Protein AF-A0A8H3V1Q7-F1 (afdb_monomer)

Radius of gyration: 24.47 Å; Cα contacts (8 Å, |Δi|>4): 576; chains: 1; bounding box: 78×67×62 Å

InterPro domains:
  IPR007325 Kynurenine formamidase/cyclase-like [PF04199] (68-245)
  IPR037175 Kynurenine formamidase superfamily [G3DSA:3.50.30.50] (19-309)
  IPR037175 Kynurenine formamidase superfamily [SSF102198] (77-302)

pLDDT: mean 82.39, std 23.68, range [22.11, 98.75]

Sequence (351 aa):
MSQRNCYLQVTLELGSLHEKLTPDVVKAAASEVKEGVSISLNWPIGAIQAPGFGRKGLVHKVISFADSPLDFHGFDDEIEFNTQCSSQWDSLCHFNHQPTGTTYNGHKPKVEELVQEFGNEDKTKSFPTLNHWHERGGLVGRGVLIDYKAWADRQGIKYNPFDAHRITTKELEAVAKEEGVEFKQGDIILVRSGFTEALETMNAQQQAEALSSHRTCGVEGTQESAAWFWNKHFAAVAGDAIAFEAIPPIVDGKESSIADLVLHQYFLSLFGLPIGELWDLKALSEKCAAIYKRPAKAIKAAAPRAGTPVAAAPALEVEEAMLADEELNLLAEEARLLDAEEPVAVALRWC

Foldseek 3Di:
DDDPPPPPPPDPLLFLQVVFVDVVQLVVQVVQPDPVDDDAFWDDQQLAVQAPPNWFGKDKDKDACCPPPNNDGDIDIDIDTGQLRAWHKDFLLRFAQLVQCAGAPRDNDDPVNPDQDVPRDCPPCPHSGQVVCVVVVHRWGKEAEQELQVVCVVVVNDDQQLAQAACEVVNSVVSCVLQVHDQAAAYEYEYEPCALVVSNVDDNVVSCVSCVVVWGYAHQQDPVRLVVCVVSNYSAYEYQASFNGTPDHADPNDGDDVSPRRNSHSQSGNRVHMYIYNTRCPVVVVVSCVVLVPPPPPPPPPDPDDDDDDDDDDDDDDDDDDDDDPVVVVVVVVVVVVPPRDGSMHIDGDD

Mean predicted aligned error: 10.4 Å

Nearest PDB structures (foldseek):
  5ibz-assembly1_D  TM=8.513E-01  e=5.022E-19  uncultured organism
  5ibz-assembly1_A  TM=8.471E-01  e=1.628E-18  uncultured organism
  5ibz-assembly1_B  TM=8.390E-01  e=1.960E-18  uncultured organism
  5ibz-assembly1_C  TM=8.385E-01  e=3.217E-18  uncultured organism

Organism: Venturia inaequalis (NCBI:txid5025)

Solvent-accessible surface area (backbone atoms only — not comparable to full-atom values): 20273 Å² total; per-residue (Å²): 133,84,82,79,81,73,77,72,92,67,60,72,55,50,30,22,41,55,76,30,44,37,74,66,47,34,56,55,17,57,70,47,62,76,84,84,78,85,77,80,45,70,35,58,62,64,70,41,69,74,28,70,93,85,42,49,36,62,44,79,47,78,42,50,31,58,83,38,99,75,62,43,94,52,74,53,72,50,78,47,60,38,81,82,42,31,45,34,72,46,34,26,66,68,39,45,30,69,96,79,58,21,19,36,96,70,40,69,83,52,74,78,77,71,58,62,53,96,93,53,61,78,84,80,58,88,60,37,48,62,77,62,35,58,84,74,67,32,55,51,28,28,29,34,72,38,53,50,39,67,48,31,56,77,73,67,56,83,82,52,46,53,30,65,43,60,46,41,66,67,54,54,51,49,49,27,58,76,55,54,42,79,91,47,71,17,27,29,42,33,41,32,60,51,32,43,69,56,49,72,79,42,54,65,69,55,44,52,60,52,51,66,75,70,26,22,20,25,35,42,44,38,71,69,41,46,51,49,52,59,75,51,36,45,18,30,39,30,19,15,22,96,37,55,43,19,24,59,18,63,55,98,91,35,82,45,55,77,82,61,38,41,42,55,25,45,27,16,16,67,61,22,30,40,46,21,26,26,27,39,50,62,71,56,51,54,51,50,39,64,73,69,62,56,80,78,73,78,75,78,70,78,73,76,84,83,75,88,89,86,85,84,87,88,89,84,90,77,88,84,80,89,76,71,79,68,62,58,54,55,53,54,55,57,49,64,75,68,62,77,68,73,46,64,49,38,57,40,74,48,127

Structure (mmCIF, N/CA/C/O backbone):
data_AF-A0A8H3V1Q7-F1
#
_entry.id   AF-A0A8H3V1Q7-F1
#
loop_
_atom_site.group_PDB
_atom_site.id
_atom_site.type_symbol
_atom_site.label_atom_id
_atom_site.label_alt_id
_atom_site.label_comp_id
_atom_site.label_asym_id
_atom_site.label_entity_id
_atom_site.label_seq_id
_atom_site.pdbx_PDB_ins_code
_atom_site.Cartn_x
_atom_site.Cartn_y
_atom_site.Cartn_z
_atom_site.occupancy
_atom_site.B_iso_or_equiv
_atom_site.auth_seq_id
_atom_site.auth_comp_id
_atom_site.auth_asym_id
_atom_site.auth_atom_id
_atom_site.pdbx_PDB_model_num
ATOM 1 N N . MET A 1 1 ? 26.952 -40.572 15.085 1.00 36.88 1 MET A N 1
ATOM 2 C CA . MET A 1 1 ? 25.956 -39.978 14.168 1.00 36.88 1 MET A CA 1
ATOM 3 C C . MET A 1 1 ? 26.039 -38.473 14.335 1.00 36.88 1 MET A C 1
ATOM 5 O O . MET A 1 1 ? 25.712 -37.971 15.398 1.00 36.88 1 MET A O 1
ATOM 9 N N . SER A 1 2 ? 26.635 -37.793 13.356 1.00 29.12 2 SER A N 1
ATOM 10 C CA . SER A 1 2 ? 26.870 -36.346 13.380 1.00 29.12 2 SER A CA 1
ATOM 11 C C . SER A 1 2 ? 25.533 -35.621 13.216 1.00 29.12 2 SER A C 1
ATOM 13 O O . SER A 1 2 ? 24.881 -35.762 12.183 1.00 29.12 2 SER A O 1
ATOM 15 N N . GLN A 1 3 ? 25.120 -34.878 14.245 1.00 29.73 3 GLN A N 1
ATOM 16 C CA . GLN A 1 3 ? 24.110 -33.835 14.102 1.00 29.73 3 GLN A CA 1
ATOM 17 C C . GLN A 1 3 ? 24.704 -32.760 13.191 1.00 29.73 3 GLN A C 1
ATOM 19 O O . GLN A 1 3 ? 25.593 -32.008 13.589 1.00 29.73 3 GLN A O 1
ATOM 24 N N . ARG A 1 4 ? 24.251 -32.725 11.937 1.00 27.25 4 ARG A N 1
ATOM 25 C CA . ARG A 1 4 ? 24.437 -31.556 11.082 1.00 27.25 4 ARG A CA 1
ATOM 26 C C . ARG A 1 4 ? 23.473 -30.494 11.592 1.00 27.25 4 ARG A C 1
ATOM 28 O O . ARG A 1 4 ? 22.293 -30.522 11.258 1.00 27.25 4 ARG A O 1
ATOM 35 N N . ASN A 1 5 ? 23.977 -29.582 12.414 1.00 25.56 5 ASN A N 1
ATOM 36 C CA . ASN A 1 5 ? 23.310 -28.311 12.659 1.00 25.56 5 ASN A CA 1
ATOM 37 C C . ASN A 1 5 ? 23.366 -27.506 11.353 1.00 25.56 5 ASN A C 1
ATOM 39 O O . ASN A 1 5 ? 24.315 -26.768 11.105 1.00 25.56 5 ASN A O 1
ATOM 43 N N . CYS A 1 6 ? 22.372 -27.702 10.486 1.00 24.45 6 CYS A N 1
ATOM 44 C CA . CYS A 1 6 ? 22.055 -26.750 9.430 1.00 24.45 6 CYS A CA 1
ATOM 45 C C . CYS A 1 6 ? 21.416 -25.537 10.105 1.00 24.45 6 CYS A C 1
ATOM 47 O O . CYS A 1 6 ? 20.215 -25.522 10.358 1.00 24.45 6 CYS A O 1
ATOM 49 N N . TYR A 1 7 ? 22.226 -24.529 10.418 1.00 29.14 7 TYR A N 1
ATOM 50 C CA . TYR A 1 7 ? 21.707 -23.179 10.578 1.00 29.14 7 TYR A CA 1
ATOM 51 C C . TYR A 1 7 ? 21.112 -22.776 9.223 1.00 29.14 7 TYR A C 1
ATOM 53 O O . TYR A 1 7 ? 21.845 -22.565 8.258 1.00 29.14 7 TYR A O 1
ATOM 61 N N . LEU A 1 8 ? 19.780 -22.769 9.123 1.00 33.31 8 LEU A N 1
ATOM 62 C CA . LEU A 1 8 ? 19.066 -22.161 8.006 1.00 33.31 8 LEU A CA 1
ATOM 63 C C . LEU A 1 8 ? 19.421 -20.665 8.019 1.00 33.31 8 LEU A C 1
ATOM 65 O O . LEU A 1 8 ? 18.873 -19.902 8.802 1.00 33.31 8 LEU A O 1
ATOM 69 N N . GLN A 1 9 ? 20.307 -20.239 7.122 1.00 32.75 9 GLN A N 1
ATOM 70 C CA . GLN A 1 9 ? 20.426 -18.844 6.673 1.00 32.75 9 GLN A CA 1
ATOM 71 C C . GLN A 1 9 ? 19.259 -18.486 5.728 1.00 32.75 9 GLN A C 1
ATOM 73 O O . GLN A 1 9 ? 19.394 -17.734 4.772 1.00 32.75 9 GLN A O 1
ATOM 78 N N . VAL A 1 10 ? 18.115 -19.127 5.931 1.00 37.44 10 VAL A N 1
ATOM 79 C CA . VAL A 1 10 ? 16.983 -19.119 5.021 1.00 37.44 10 VAL A CA 1
ATOM 80 C C . VAL A 1 10 ? 15.944 -18.228 5.690 1.00 37.44 10 VAL A C 1
ATOM 82 O O . VAL A 1 10 ? 15.689 -18.383 6.881 1.00 37.44 10 VAL A O 1
ATOM 85 N N . THR A 1 11 ? 15.420 -17.274 4.917 1.00 54.06 11 THR A N 1
ATOM 86 C CA . THR A 1 11 ? 14.210 -16.460 5.153 1.00 54.06 11 THR A CA 1
ATOM 87 C C . THR A 1 11 ? 14.236 -15.197 6.031 1.00 54.06 11 THR A C 1
ATOM 89 O O . THR A 1 11 ? 13.182 -14.575 6.152 1.00 54.06 11 THR A O 1
ATOM 92 N N . LEU A 1 12 ? 15.386 -14.707 6.518 1.00 57.53 12 LEU A N 1
ATOM 93 C CA . LEU A 1 12 ? 15.436 -13.387 7.188 1.00 57.53 12 LEU A CA 1
ATOM 94 C C . LEU A 1 12 ? 15.002 -12.235 6.265 1.00 57.53 12 LEU A C 1
ATOM 96 O O . LEU A 1 12 ? 14.295 -11.344 6.702 1.00 57.53 12 LEU A O 1
ATOM 100 N N . GLU A 1 13 ? 15.329 -12.283 4.974 1.00 67.88 13 GLU A N 1
ATOM 101 C CA . GLU A 1 13 ? 15.064 -11.191 4.018 1.00 67.88 13 GLU A CA 1
ATOM 102 C C . GLU A 1 13 ? 13.585 -11.025 3.606 1.00 67.88 13 GLU A C 1
ATOM 104 O O . GLU A 1 13 ? 13.243 -10.140 2.828 1.00 67.88 13 GLU A O 1
ATOM 109 N N . LEU A 1 14 ? 12.684 -11.856 4.143 1.00 65.56 14 LEU A N 1
ATOM 110 C CA . LEU A 1 14 ? 11.233 -11.733 3.949 1.00 65.56 14 LEU A CA 1
ATOM 111 C C . LEU A 1 14 ? 10.539 -10.920 5.055 1.00 65.56 14 LEU A C 1
ATOM 113 O O . LEU A 1 14 ? 9.323 -10.725 4.985 1.00 65.56 14 LEU A O 1
ATOM 117 N N . GLY A 1 15 ? 11.279 -10.495 6.085 1.00 77.69 15 GLY A N 1
ATOM 118 C CA . GLY A 1 15 ? 10.748 -9.715 7.200 1.00 77.69 15 GLY A CA 1
ATOM 119 C C . GLY A 1 15 ? 9.561 -10.384 7.901 1.00 77.69 15 GLY A C 1
ATOM 120 O O . GLY A 1 15 ? 9.532 -11.604 8.111 1.00 77.69 15 GLY A O 1
ATOM 121 N N . SER A 1 16 ? 8.543 -9.588 8.231 1.00 73.88 16 SER A N 1
ATOM 122 C CA . SER A 1 16 ? 7.339 -10.031 8.946 1.00 73.88 16 SER A CA 1
ATOM 123 C C . SER A 1 16 ? 6.593 -11.163 8.237 1.00 73.88 16 SER A C 1
ATOM 125 O O . SER A 1 16 ? 5.939 -11.968 8.901 1.00 73.88 16 SER A O 1
ATOM 127 N N . LEU A 1 17 ? 6.695 -11.293 6.911 1.00 72.12 17 LEU A N 1
ATOM 128 C CA . LEU A 1 17 ? 5.997 -12.352 6.181 1.00 72.12 17 LEU A CA 1
ATOM 129 C C . LEU A 1 17 ? 6.484 -13.745 6.568 1.00 72.12 17 LEU A C 1
ATOM 131 O O . LEU A 1 17 ? 5.680 -14.674 6.648 1.00 72.12 17 LEU A O 1
ATOM 135 N N . HIS A 1 18 ? 7.784 -13.919 6.806 1.00 76.88 18 HIS A N 1
ATOM 136 C CA . HIS A 1 18 ? 8.299 -15.223 7.212 1.00 76.88 18 HIS A CA 1
ATOM 137 C C . HIS A 1 18 ? 7.924 -15.557 8.656 1.00 76.88 18 HIS A C 1
ATOM 139 O O . HIS A 1 18 ? 7.526 -16.686 8.943 1.00 76.88 18 HIS A O 1
ATOM 145 N N . GLU A 1 19 ? 8.012 -14.575 9.552 1.00 75.31 19 GLU A N 1
ATOM 146 C CA . GLU A 1 19 ? 7.756 -14.786 10.977 1.00 75.31 19 GLU A CA 1
ATOM 147 C C . GLU A 1 19 ? 6.267 -14.913 11.312 1.00 75.31 19 GLU A C 1
ATOM 149 O O . GLU A 1 19 ? 5.900 -15.630 12.246 1.00 75.31 19 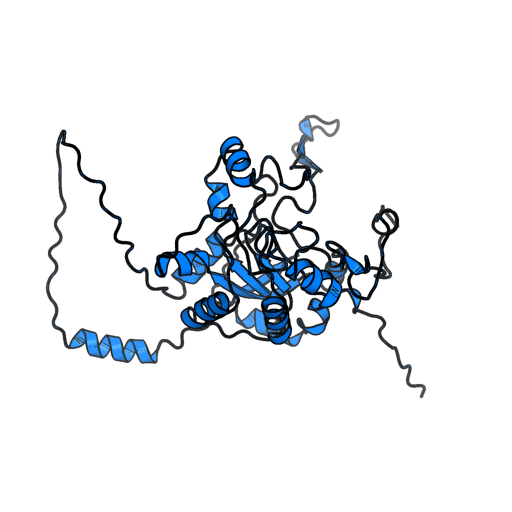GLU A O 1
ATOM 154 N N . LYS A 1 20 ? 5.401 -14.188 10.593 1.00 86.50 20 LYS A N 1
ATOM 155 C CA . LYS A 1 20 ? 3.984 -14.043 10.953 1.00 86.50 20 LYS A CA 1
ATOM 156 C C . LYS A 1 20 ? 3.052 -14.894 10.097 1.00 86.50 20 LYS A C 1
ATOM 158 O O . LYS A 1 20 ? 2.071 -15.404 10.632 1.00 86.50 20 LYS A O 1
ATOM 163 N N . LEU A 1 21 ? 3.361 -15.128 8.819 1.00 86.44 21 LEU A N 1
ATOM 164 C CA . LEU A 1 21 ? 2.579 -16.032 7.967 1.00 86.44 21 LEU A CA 1
ATOM 165 C C . LEU A 1 21 ? 3.145 -17.451 8.057 1.00 86.44 21 LEU A C 1
ATOM 167 O O . LEU A 1 21 ? 3.762 -17.953 7.120 1.00 86.44 21 LEU A O 1
ATOM 171 N N . THR A 1 22 ? 2.958 -18.123 9.189 1.00 90.44 22 THR A N 1
ATOM 172 C CA . THR A 1 22 ? 3.324 -19.544 9.309 1.00 90.44 22 THR A CA 1
ATOM 173 C C . THR A 1 22 ? 2.356 -20.423 8.500 1.00 90.44 22 THR A C 1
ATOM 175 O O . THR A 1 22 ? 1.243 -19.985 8.195 1.00 90.44 22 THR A O 1
ATOM 178 N N . PRO A 1 23 ? 2.713 -21.678 8.157 1.00 91.19 23 PRO A N 1
ATOM 179 C CA . PRO A 1 23 ? 1.791 -22.587 7.471 1.00 91.19 23 PRO A CA 1
ATOM 180 C C . PRO A 1 23 ? 0.431 -22.735 8.170 1.00 91.19 23 PRO A C 1
ATOM 182 O O . PRO A 1 23 ? -0.592 -22.809 7.493 1.00 91.19 23 PRO A O 1
ATOM 185 N N . ASP A 1 24 ? 0.404 -22.713 9.505 1.00 92.25 24 ASP A N 1
ATOM 186 C CA . ASP A 1 24 ? -0.834 -22.795 10.286 1.00 92.25 24 ASP A CA 1
ATOM 187 C C . ASP A 1 24 ? -1.679 -21.521 10.175 1.00 92.25 24 ASP A C 1
ATOM 189 O O . ASP A 1 24 ? -2.896 -21.617 10.028 1.00 92.25 24 ASP A O 1
ATOM 193 N N . VAL A 1 25 ? -1.052 -20.338 10.166 1.00 91.06 25 VAL A N 1
ATOM 194 C CA . VAL A 1 25 ? -1.746 -19.056 9.940 1.00 91.06 25 VAL A CA 1
ATOM 195 C C . VAL A 1 25 ? -2.346 -19.010 8.534 1.00 91.06 25 VAL A C 1
ATOM 197 O O . VAL A 1 25 ? -3.521 -18.683 8.374 1.00 91.06 25 VAL A O 1
ATOM 200 N N . VAL A 1 26 ? -1.581 -19.413 7.514 1.00 90.38 26 VAL A N 1
ATOM 201 C CA . VAL A 1 26 ? -2.070 -19.486 6.125 1.00 90.38 26 VAL A CA 1
ATOM 202 C C . VAL A 1 26 ? -3.232 -20.474 6.006 1.00 90.38 26 VAL A C 1
ATOM 204 O O . VAL A 1 26 ? -4.249 -20.178 5.382 1.00 90.38 26 VAL A O 1
ATOM 207 N N . LYS A 1 27 ? -3.116 -21.646 6.637 1.00 91.06 27 LYS A N 1
ATOM 208 C CA . LYS A 1 27 ? -4.184 -22.648 6.657 1.00 91.06 27 LYS A CA 1
ATOM 209 C C . LYS A 1 27 ? -5.435 -22.138 7.377 1.00 91.06 27 LYS A C 1
ATOM 211 O O . LYS A 1 27 ? -6.539 -22.404 6.911 1.00 91.06 27 LYS A O 1
ATOM 216 N N . ALA A 1 28 ? -5.284 -21.409 8.482 1.00 89.12 28 ALA A N 1
ATOM 217 C CA . ALA A 1 28 ? -6.404 -20.816 9.207 1.00 89.12 28 ALA A CA 1
ATOM 218 C C . ALA A 1 28 ? -7.124 -19.748 8.366 1.00 89.12 28 ALA A C 1
ATOM 220 O O . ALA A 1 28 ? -8.352 -19.723 8.349 1.00 89.12 28 ALA A O 1
ATOM 221 N N . ALA A 1 29 ? -6.387 -18.938 7.599 1.00 89.62 29 ALA A N 1
ATOM 222 C CA . ALA A 1 29 ? -6.963 -17.949 6.683 1.00 89.62 29 ALA A CA 1
ATOM 223 C C . ALA A 1 29 ? -7.896 -18.584 5.636 1.00 89.62 29 ALA A C 1
ATOM 225 O O . ALA A 1 29 ? -8.918 -18.003 5.287 1.00 89.62 29 ALA A O 1
ATOM 226 N N . ALA A 1 30 ? -7.607 -19.809 5.179 1.00 89.50 30 ALA A N 1
ATOM 227 C CA . ALA A 1 30 ? -8.482 -20.520 4.243 1.00 89.50 30 ALA A CA 1
ATOM 228 C C . ALA A 1 30 ? -9.883 -20.799 4.819 1.00 89.50 30 ALA A C 1
ATOM 230 O O . ALA A 1 30 ? -10.835 -20.955 4.059 1.00 89.50 30 ALA A O 1
ATOM 231 N N . SER A 1 31 ? -10.025 -20.842 6.149 1.00 89.12 31 SER A N 1
ATOM 232 C CA . SER A 1 31 ? -11.324 -21.030 6.800 1.00 89.12 31 SER A CA 1
ATOM 233 C C . SER A 1 31 ? -12.233 -19.801 6.714 1.00 89.12 31 SER A C 1
ATOM 235 O O . SER A 1 31 ? -13.440 -19.963 6.872 1.00 89.12 31 SER A O 1
ATOM 237 N N . GLU A 1 32 ? -11.688 -18.625 6.387 1.00 88.88 32 GLU A N 1
ATOM 238 C CA . GLU A 1 32 ? -12.450 -17.390 6.149 1.00 88.88 32 GLU A CA 1
ATOM 239 C C . GLU A 1 32 ? -13.169 -17.413 4.780 1.00 88.88 32 GLU A C 1
ATOM 241 O O . GLU A 1 32 ? -14.059 -16.611 4.510 1.00 88.88 32 GLU A O 1
ATOM 246 N N . VAL A 1 33 ? -12.834 -18.356 3.885 1.00 89.44 33 VAL A N 1
ATOM 247 C CA . VAL A 1 33 ? -13.520 -18.505 2.591 1.00 89.44 33 VAL A CA 1
ATOM 248 C C . VAL A 1 33 ? -14.869 -19.198 2.795 1.00 89.44 33 VAL A C 1
ATOM 250 O O . VAL A 1 33 ? -14.951 -20.426 2.804 1.00 89.44 33 VAL A O 1
ATOM 253 N N . LYS A 1 34 ? -15.936 -18.406 2.945 1.00 87.62 34 LYS A N 1
ATOM 254 C CA . LYS A 1 34 ? -17.321 -18.904 3.069 1.00 87.62 34 LYS A CA 1
ATOM 255 C C . LYS A 1 34 ? -18.132 -18.738 1.787 1.00 87.62 34 LYS A C 1
ATOM 257 O O . LYS A 1 34 ? -18.758 -19.678 1.314 1.00 87.62 34 LYS A O 1
ATOM 262 N N . GLU A 1 35 ? -18.056 -17.549 1.198 1.00 88.25 35 GLU A N 1
ATOM 263 C CA . GLU A 1 35 ? -18.932 -17.127 0.098 1.00 88.25 35 GLU A CA 1
ATOM 264 C C . GLU A 1 35 ? -18.475 -17.611 -1.285 1.00 88.25 35 GLU A C 1
ATOM 266 O O . GLU A 1 35 ? -19.225 -17.526 -2.253 1.00 88.25 35 GLU A O 1
ATOM 271 N N . GLY A 1 36 ? -17.219 -18.055 -1.416 1.00 89.25 36 GLY A N 1
ATOM 272 C CA . GLY A 1 36 ? -16.635 -18.425 -2.713 1.00 89.25 36 GLY A CA 1
ATOM 273 C C . GLY A 1 36 ? -16.506 -17.258 -3.703 1.00 89.25 36 GLY A C 1
ATOM 274 O O . GLY A 1 36 ? -16.347 -17.484 -4.901 1.00 89.25 36 GLY A O 1
ATOM 275 N N . VAL A 1 37 ? -16.579 -16.013 -3.222 1.00 90.62 37 VAL A N 1
ATOM 276 C CA . VAL A 1 37 ? -16.461 -14.798 -4.038 1.00 90.62 37 VAL A CA 1
ATOM 277 C C . VAL A 1 37 ? -15.007 -14.342 -4.083 1.00 90.62 37 VAL A C 1
ATOM 279 O O . VAL A 1 37 ? -14.344 -14.251 -3.053 1.00 90.62 37 VAL A O 1
ATOM 282 N N . SER A 1 38 ? -14.528 -14.020 -5.283 1.00 93.50 38 SER A N 1
ATOM 283 C CA . SER A 1 38 ? -13.215 -13.417 -5.505 1.00 93.50 38 SER A CA 1
ATOM 284 C C . SER A 1 38 ? -13.386 -11.968 -5.952 1.00 93.50 38 SER A C 1
ATOM 286 O O . SER A 1 38 ? -14.198 -11.684 -6.832 1.00 93.50 38 SER A O 1
ATOM 288 N N . ILE A 1 39 ? -12.633 -11.061 -5.328 1.00 94.25 39 ILE A N 1
ATOM 289 C CA . ILE A 1 39 ? -12.602 -9.631 -5.644 1.00 94.25 39 ILE A CA 1
ATOM 290 C C . ILE A 1 39 ? -11.147 -9.272 -5.920 1.00 94.25 39 ILE A C 1
ATOM 292 O O . ILE A 1 39 ? -10.277 -9.566 -5.099 1.00 94.25 39 ILE A O 1
ATOM 296 N N . SER A 1 40 ? -10.883 -8.668 -7.077 1.00 95.31 40 SER A N 1
ATOM 297 C CA . SER A 1 40 ? -9.558 -8.118 -7.361 1.00 95.31 40 SER A CA 1
ATOM 298 C C . SER A 1 40 ? -9.390 -6.814 -6.598 1.00 95.31 40 SER A C 1
ATOM 300 O O . SER A 1 40 ? -10.299 -5.990 -6.598 1.00 95.31 40 SER A O 1
ATOM 302 N N . LEU A 1 41 ? -8.235 -6.647 -5.961 1.00 96.19 41 LEU A N 1
ATOM 303 C CA . LEU A 1 41 ? -7.864 -5.420 -5.251 1.00 96.19 41 LEU A CA 1
ATOM 304 C C . LEU A 1 41 ? -6.868 -4.578 -6.065 1.00 96.19 41 LEU A C 1
ATOM 306 O O . LEU A 1 41 ? -6.354 -3.574 -5.577 1.00 96.19 41 LEU A O 1
ATOM 310 N N . ASN A 1 42 ? -6.593 -5.001 -7.305 1.00 94.94 42 ASN A N 1
ATOM 311 C CA . ASN A 1 42 ? -5.768 -4.258 -8.242 1.00 94.94 42 ASN A CA 1
ATOM 312 C C . ASN A 1 42 ? -6.572 -3.124 -8.859 1.00 94.94 42 ASN A C 1
ATOM 314 O O . ASN A 1 42 ? -7.571 -3.342 -9.543 1.00 94.94 42 ASN A O 1
ATOM 318 N N . TRP A 1 43 ? -6.041 -1.931 -8.701 1.00 96.00 43 TRP A N 1
ATOM 319 C CA . TRP A 1 43 ? -6.437 -0.743 -9.411 1.00 96.00 43 TRP A CA 1
ATOM 320 C C . TRP A 1 43 ? -5.775 -0.715 -10.799 1.00 96.00 43 TRP A C 1
ATOM 322 O O . TRP A 1 43 ? -4.663 -1.235 -10.965 1.00 96.00 43 TRP A O 1
ATOM 332 N N . PRO A 1 44 ? -6.422 -0.156 -11.838 1.00 94.69 44 PRO A N 1
ATOM 333 C CA . PRO A 1 44 ? -5.854 -0.164 -13.181 1.00 94.69 44 PRO A CA 1
ATOM 334 C C . PRO A 1 44 ? -4.488 0.541 -13.243 1.00 94.69 44 PRO A C 1
ATOM 336 O O . PRO A 1 44 ? -4.305 1.632 -12.704 1.00 94.69 44 PRO A O 1
ATOM 339 N N . ILE A 1 45 ? -3.517 -0.051 -13.949 1.00 93.50 45 ILE A N 1
ATOM 340 C CA . ILE A 1 45 ? -2.141 0.485 -14.038 1.00 93.50 45 ILE A CA 1
ATOM 341 C C . ILE A 1 45 ? -2.119 1.913 -14.614 1.00 93.50 45 ILE A C 1
ATOM 343 O O . ILE A 1 45 ? -1.327 2.747 -14.186 1.00 93.50 45 ILE A O 1
ATOM 347 N N . GLY A 1 46 ? -3.019 2.205 -15.557 1.00 92.69 46 GLY A N 1
ATOM 348 C CA . GLY A 1 46 ? -3.181 3.523 -16.177 1.00 92.69 46 GLY A CA 1
ATOM 349 C C . GLY A 1 46 ? -4.210 4.439 -15.504 1.00 92.69 46 GLY A C 1
ATOM 350 O O . GLY A 1 46 ? -4.622 5.409 -16.132 1.00 92.69 46 GLY A O 1
ATOM 351 N N . ALA A 1 47 ? -4.675 4.136 -14.285 1.00 93.69 47 ALA A N 1
ATOM 352 C CA . ALA A 1 47 ? -5.737 4.911 -13.632 1.00 93.69 47 ALA A CA 1
ATOM 353 C C . ALA A 1 47 ? -5.317 6.345 -13.262 1.00 93.69 47 ALA A C 1
ATOM 355 O O . ALA A 1 47 ? -6.166 7.234 -13.220 1.00 93.69 47 ALA A O 1
ATOM 356 N N . ILE A 1 48 ? -4.019 6.584 -13.037 1.00 93.75 48 ILE A N 1
ATOM 357 C CA . ILE A 1 48 ? -3.451 7.928 -12.875 1.00 93.75 48 ILE A CA 1
ATOM 358 C C . ILE A 1 48 ? -2.694 8.299 -14.147 1.00 93.75 48 ILE A C 1
ATOM 360 O O . ILE A 1 48 ? -1.674 7.692 -14.474 1.00 93.75 48 ILE A O 1
ATOM 364 N N . GLN A 1 49 ? -3.151 9.350 -14.830 1.00 90.62 49 GLN A N 1
ATOM 365 C CA . GLN A 1 49 ? -2.507 9.813 -16.063 1.00 90.62 49 GLN A CA 1
ATOM 366 C C . GLN A 1 49 ? -1.072 10.313 -15.827 1.00 90.62 49 GLN A C 1
ATOM 368 O O . GLN A 1 49 ? -0.179 10.066 -16.639 1.00 90.62 49 GLN A O 1
ATOM 373 N N . ALA A 1 50 ? -0.860 11.043 -14.732 1.00 91.38 50 ALA A N 1
ATOM 374 C CA . ALA A 1 50 ? 0.430 11.598 -14.335 1.00 91.38 50 ALA A CA 1
ATOM 375 C C . ALA A 1 50 ? 0.730 11.196 -12.882 1.00 91.38 50 ALA A C 1
ATOM 377 O O . ALA A 1 50 ? 0.302 11.892 -11.958 1.00 91.38 50 ALA A O 1
ATOM 378 N N . PRO A 1 51 ? 1.405 10.054 -12.663 1.00 91.75 51 PRO A N 1
ATOM 379 C CA . PRO A 1 51 ? 1.760 9.607 -11.323 1.00 91.75 51 PRO A CA 1
ATOM 380 C C . PRO A 1 51 ? 2.581 10.652 -10.556 1.00 91.75 51 PRO A C 1
ATOM 382 O O . PRO A 1 51 ? 3.379 11.393 -11.135 1.00 91.75 51 PRO A O 1
ATOM 385 N N . GLY A 1 52 ? 2.393 10.697 -9.236 1.00 86.88 52 GLY A N 1
ATOM 386 C CA . GLY A 1 52 ? 3.105 11.624 -8.355 1.00 86.88 52 GLY A CA 1
ATOM 387 C C . GLY A 1 52 ? 4.621 11.392 -8.314 1.00 86.88 52 GLY A C 1
ATOM 388 O O . GLY A 1 52 ? 5.142 10.406 -8.834 1.00 86.88 52 GLY A O 1
ATOM 389 N N . PHE A 1 53 ? 5.346 12.309 -7.667 1.00 86.12 53 PHE A N 1
ATOM 390 C CA . PHE A 1 53 ? 6.797 12.205 -7.425 1.00 86.12 53 PHE A CA 1
ATOM 391 C C . PHE A 1 53 ? 7.665 12.071 -8.691 1.00 86.12 53 PHE A C 1
ATOM 393 O O . PHE A 1 53 ? 8.753 11.501 -8.649 1.00 86.12 53 PHE A O 1
ATOM 400 N N . GLY A 1 54 ? 7.190 12.583 -9.832 1.00 89.56 54 GLY A N 1
ATOM 401 C CA . GLY A 1 54 ? 7.906 12.492 -11.109 1.00 89.56 54 GLY A CA 1
ATOM 402 C C . GLY A 1 54 ? 7.993 11.069 -11.672 1.00 89.56 54 GLY A C 1
ATOM 403 O O . GLY A 1 54 ? 8.823 10.807 -12.544 1.00 89.56 54 GLY A O 1
ATOM 404 N N . ARG A 1 55 ? 7.165 10.143 -11.173 1.00 94.38 55 ARG A N 1
ATOM 405 C CA . ARG A 1 55 ? 7.123 8.750 -11.625 1.00 94.38 55 ARG A CA 1
ATOM 406 C C . ARG A 1 55 ? 6.572 8.666 -13.052 1.00 94.38 55 ARG A C 1
ATOM 408 O O . ARG A 1 55 ? 5.665 9.397 -13.446 1.00 94.38 55 ARG A O 1
ATOM 415 N N . LYS A 1 56 ? 7.118 7.733 -13.833 1.00 94.62 56 LYS A N 1
ATOM 416 C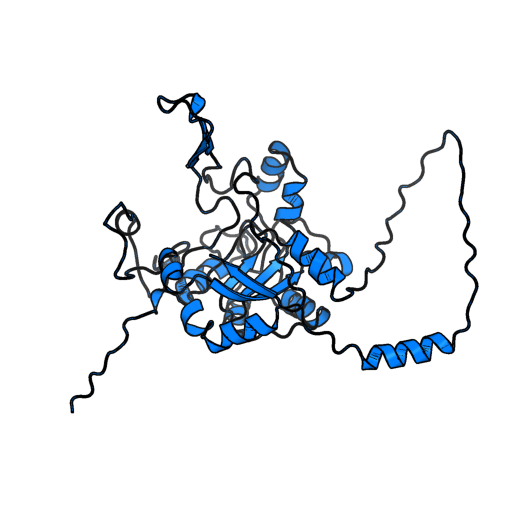 CA . LYS A 1 56 ? 6.665 7.459 -15.201 1.00 94.62 56 LYS A CA 1
ATOM 417 C C . LYS A 1 56 ? 5.295 6.768 -15.189 1.00 94.62 56 LYS A C 1
ATOM 419 O O . LYS A 1 56 ? 5.140 5.735 -14.542 1.00 94.62 56 LYS A O 1
ATOM 424 N N . GLY A 1 57 ? 4.331 7.336 -15.915 1.00 93.88 57 GLY A N 1
ATOM 425 C CA . GLY A 1 57 ? 3.029 6.713 -16.179 1.00 93.88 57 GLY A CA 1
ATOM 426 C C . GLY A 1 57 ? 3.107 5.554 -17.171 1.00 93.88 57 GLY A C 1
ATOM 427 O O . GLY A 1 57 ? 4.162 5.292 -17.750 1.00 93.88 57 GLY A O 1
ATOM 428 N N . LEU A 1 58 ? 1.977 4.874 -17.370 1.00 96.12 58 LEU A N 1
ATOM 429 C CA . LEU A 1 58 ? 1.875 3.736 -18.279 1.00 96.12 58 LEU A CA 1
ATOM 430 C C . LEU A 1 58 ? 2.073 4.154 -19.739 1.00 96.12 58 LEU A C 1
ATOM 432 O O . LEU A 1 58 ? 1.332 4.975 -20.278 1.00 96.12 58 LEU A O 1
ATOM 436 N N . VAL A 1 59 ? 3.027 3.507 -20.396 1.00 96.38 59 VAL A N 1
ATOM 437 C CA . VAL A 1 59 ? 3.122 3.413 -21.851 1.00 96.38 59 VAL A CA 1
ATOM 438 C C . VAL A 1 59 ? 2.765 1.982 -22.230 1.00 96.38 59 VAL A C 1
ATOM 440 O O . VAL A 1 59 ? 3.412 1.043 -21.772 1.00 96.38 59 VAL A O 1
ATOM 443 N N . HIS A 1 60 ? 1.732 1.817 -23.055 1.00 96.44 60 HIS A N 1
ATOM 444 C CA . HIS A 1 60 ? 1.264 0.518 -23.538 1.00 96.44 60 HIS A CA 1
ATOM 445 C C . HIS A 1 60 ? 1.295 0.507 -25.061 1.00 96.44 60 HIS A C 1
ATOM 447 O O . HIS A 1 60 ? 0.614 1.302 -25.711 1.00 96.44 60 HIS A O 1
ATOM 453 N N . LYS A 1 61 ? 2.113 -0.375 -25.631 1.00 97.06 61 LYS A N 1
ATOM 454 C CA . LYS A 1 61 ? 2.245 -0.549 -27.074 1.00 97.06 61 LYS A CA 1
ATOM 455 C C . LYS A 1 61 ? 1.777 -1.946 -27.445 1.00 97.06 61 LYS A C 1
ATOM 457 O O . LYS A 1 61 ? 2.432 -2.927 -27.121 1.00 97.06 61 LYS A O 1
ATOM 462 N N . VAL A 1 62 ? 0.667 -2.015 -28.167 1.00 96.56 62 VAL A N 1
ATOM 463 C CA . VAL A 1 62 ? 0.116 -3.272 -28.680 1.00 96.56 62 VAL A CA 1
ATOM 464 C C . VAL A 1 62 ? 0.765 -3.603 -30.024 1.00 96.56 62 VAL A C 1
ATOM 466 O O . VAL A 1 62 ? 0.854 -2.753 -30.912 1.00 96.56 62 VAL A O 1
ATOM 469 N N . ILE A 1 63 ? 1.217 -4.843 -30.167 1.00 96.44 63 ILE A N 1
ATOM 470 C CA . ILE A 1 63 ? 1.827 -5.419 -31.363 1.00 96.44 63 ILE A CA 1
ATOM 471 C C . ILE A 1 63 ? 0.817 -6.378 -31.982 1.00 96.44 63 ILE A C 1
ATOM 473 O O . ILE A 1 63 ? 0.384 -7.337 -31.355 1.00 96.44 63 ILE A O 1
ATOM 477 N N . SER A 1 64 ? 0.452 -6.132 -33.232 1.00 97.25 64 SER A N 1
ATOM 478 C CA . SER A 1 64 ? -0.448 -6.989 -34.002 1.00 97.25 64 SER A CA 1
ATOM 479 C C . SER A 1 64 ? 0.360 -7.971 -34.842 1.00 97.25 64 SER A C 1
ATOM 481 O O . SER A 1 64 ? 1.243 -7.572 -35.605 1.00 97.25 64 SER A O 1
ATOM 483 N N . PHE A 1 65 ? 0.055 -9.264 -34.730 1.00 97.44 65 PHE A N 1
ATOM 484 C CA . PHE A 1 65 ? 0.720 -10.294 -35.531 1.00 97.44 65 PHE A CA 1
ATOM 485 C C . PHE A 1 65 ? 0.358 -10.201 -37.014 1.00 97.44 65 PHE A C 1
ATOM 487 O O . PHE A 1 65 ? 1.205 -10.514 -37.853 1.00 97.44 65 PHE A O 1
ATOM 494 N N . ALA A 1 66 ? -0.842 -9.706 -37.329 1.00 96.81 66 ALA A N 1
ATOM 495 C CA . ALA A 1 66 ? -1.291 -9.454 -38.697 1.00 96.81 66 ALA A CA 1
ATOM 496 C C . ALA A 1 66 ? -0.484 -8.330 -39.372 1.00 96.81 66 ALA A C 1
ATOM 498 O O . ALA A 1 66 ? -0.293 -8.347 -40.581 1.00 96.81 66 ALA A O 1
ATOM 499 N N . ASP A 1 67 ? 0.044 -7.389 -38.584 1.00 95.00 67 ASP A N 1
ATOM 500 C CA . ASP A 1 67 ? 0.904 -6.302 -39.072 1.00 95.00 67 ASP A CA 1
ATOM 501 C C . ASP A 1 67 ? 2.401 -6.678 -39.055 1.00 95.00 67 ASP A C 1
ATOM 503 O O . ASP A 1 67 ? 3.270 -5.852 -39.342 1.00 95.00 67 ASP A O 1
ATOM 507 N N . SER A 1 68 ? 2.719 -7.929 -38.711 1.00 91.81 68 SER A N 1
ATOM 508 C CA . SER A 1 68 ? 4.079 -8.467 -38.638 1.00 91.81 68 SER A CA 1
ATOM 509 C C . SER A 1 68 ? 4.327 -9.512 -39.738 1.00 91.81 68 SER A C 1
ATOM 511 O O . SER A 1 68 ? 3.375 -10.012 -40.335 1.00 91.81 68 SER A O 1
ATOM 513 N N . PRO A 1 69 ? 5.583 -9.946 -39.969 1.00 93.94 69 PRO A N 1
ATOM 514 C CA . PRO A 1 69 ? 5.885 -11.044 -40.894 1.00 93.94 69 PRO A CA 1
ATOM 515 C C . PRO A 1 69 ? 5.210 -12.387 -40.565 1.00 93.94 69 PRO A C 1
ATOM 517 O O . PRO A 1 69 ? 5.317 -13.318 -41.360 1.00 93.94 69 PRO A O 1
ATOM 520 N N . LEU A 1 70 ? 4.576 -12.514 -39.394 1.00 92.88 70 LEU A N 1
ATOM 521 C CA . LEU A 1 70 ? 3.819 -13.699 -39.006 1.00 92.88 70 LEU A CA 1
ATOM 522 C C . LEU A 1 70 ? 2.484 -13.836 -39.764 1.00 92.88 70 LEU A C 1
ATOM 524 O O . LEU A 1 70 ? 2.093 -14.966 -40.044 1.00 92.88 70 LEU A O 1
ATOM 528 N N . ASP A 1 71 ? 1.808 -12.722 -40.081 1.00 93.44 71 ASP A N 1
ATOM 529 C CA . ASP A 1 71 ? 0.532 -12.652 -40.823 1.00 93.44 71 ASP A CA 1
ATOM 530 C C . ASP A 1 71 ? -0.551 -13.640 -40.331 1.00 93.44 71 ASP A C 1
ATOM 532 O O . ASP A 1 71 ? -1.162 -14.396 -41.089 1.00 93.44 71 ASP A O 1
ATOM 536 N N . PHE A 1 72 ? -0.780 -13.668 -39.014 1.00 96.31 72 PHE A N 1
ATOM 537 C CA . PHE A 1 72 ? -1.909 -14.382 -38.411 1.00 96.31 72 PHE A CA 1
ATOM 538 C C . PHE A 1 72 ? -2.566 -13.561 -37.301 1.00 96.31 72 PHE A C 1
ATOM 540 O O . PHE A 1 72 ? -2.038 -12.549 -36.849 1.00 96.31 72 PHE A O 1
ATOM 547 N N . HIS A 1 73 ? -3.755 -13.972 -36.861 1.00 97.25 73 HIS A N 1
ATOM 548 C CA . HIS A 1 73 ? -4.501 -13.243 -35.837 1.00 97.25 73 HIS A CA 1
ATOM 549 C C . HIS A 1 73 ? -3.918 -13.474 -34.440 1.00 97.25 73 HIS A C 1
ATOM 551 O O . HIS A 1 73 ? -3.960 -14.586 -33.916 1.00 97.25 73 HIS A O 1
ATOM 557 N N . GLY A 1 74 ? -3.433 -12.403 -33.821 1.00 96.62 74 GLY A N 1
ATOM 558 C CA . GLY A 1 74 ? -3.007 -12.374 -32.429 1.00 96.62 74 GLY A CA 1
ATOM 559 C C . GLY A 1 74 ? -2.386 -11.028 -32.076 1.00 96.62 74 GLY A C 1
ATOM 560 O O . GLY A 1 74 ? -2.100 -10.216 -32.963 1.00 96.62 74 GLY A O 1
ATOM 561 N N . PHE A 1 75 ? -2.225 -10.798 -30.778 1.00 96.81 75 PHE A N 1
ATOM 562 C CA . PHE A 1 75 ? -1.645 -9.581 -30.238 1.00 96.81 75 PHE A CA 1
ATOM 563 C C . PHE A 1 75 ? -0.653 -9.937 -29.138 1.00 96.81 75 PHE A C 1
ATOM 565 O O . PHE A 1 75 ? -0.969 -10.772 -28.292 1.00 96.81 75 PHE A O 1
ATOM 572 N N . ASP A 1 76 ? 0.483 -9.254 -29.149 1.00 97.00 76 ASP A N 1
ATOM 573 C CA . ASP A 1 76 ? 1.397 -9.126 -28.015 1.00 97.00 76 ASP A CA 1
ATOM 574 C C . ASP A 1 76 ? 1.420 -7.659 -27.574 1.00 97.00 76 ASP A C 1
ATOM 576 O O . ASP A 1 76 ? 0.879 -6.781 -28.254 1.00 97.00 76 ASP A O 1
ATOM 580 N N . ASP A 1 77 ? 2.061 -7.359 -26.452 1.00 96.81 77 ASP A N 1
ATOM 581 C CA . ASP A 1 77 ? 2.271 -5.990 -26.011 1.00 96.81 77 ASP A CA 1
ATOM 582 C C . ASP A 1 77 ? 3.625 -5.751 -25.332 1.00 96.81 77 ASP A C 1
ATOM 584 O O . ASP A 1 77 ? 4.303 -6.647 -24.836 1.00 96.81 77 ASP A O 1
ATOM 588 N N . GLU A 1 78 ? 4.030 -4.484 -25.353 1.00 97.75 78 GLU A N 1
ATOM 589 C CA . GLU A 1 78 ? 5.146 -3.934 -24.595 1.00 97.75 78 GLU A CA 1
ATOM 590 C C . GLU A 1 78 ? 4.582 -2.920 -23.593 1.00 97.75 78 GLU A C 1
ATOM 592 O O . GLU A 1 78 ? 3.780 -2.047 -23.952 1.00 97.75 78 GLU A O 1
ATOM 597 N N . ILE A 1 79 ? 5.021 -3.020 -22.338 1.00 97.06 79 ILE A N 1
ATOM 598 C CA . ILE A 1 79 ? 4.621 -2.114 -21.260 1.00 97.06 79 ILE A CA 1
ATOM 599 C C . ILE A 1 79 ? 5.845 -1.444 -20.645 1.00 97.06 79 ILE A C 1
ATOM 601 O O . ILE A 1 79 ? 6.859 -2.084 -20.374 1.00 97.06 79 ILE A O 1
ATOM 605 N N . GLU A 1 80 ? 5.734 -0.146 -20.390 1.00 96.56 80 GLU A N 1
ATOM 606 C CA . GLU A 1 80 ? 6.737 0.619 -19.660 1.00 96.56 80 GLU A CA 1
ATOM 607 C C . GLU A 1 80 ? 6.039 1.532 -18.654 1.00 96.56 80 GLU A C 1
ATOM 609 O O . GLU A 1 80 ? 5.193 2.346 -19.018 1.00 96.56 80 GLU A O 1
ATOM 614 N N . PHE A 1 81 ? 6.380 1.391 -17.378 1.00 96.12 81 PHE A N 1
ATOM 615 C CA . PHE A 1 81 ? 5.790 2.163 -16.289 1.00 96.12 81 PHE A CA 1
ATOM 616 C C . PHE A 1 81 ? 6.726 2.150 -15.079 1.00 96.12 81 PHE A C 1
ATOM 618 O O . PHE A 1 81 ? 7.623 1.312 -14.973 1.00 96.12 81 PHE A O 1
ATOM 625 N N . ASN A 1 82 ? 6.535 3.089 -14.156 1.00 96.62 82 ASN A N 1
ATOM 626 C CA . ASN A 1 82 ? 7.190 3.024 -12.857 1.00 96.62 82 ASN A CA 1
ATOM 627 C C . ASN A 1 82 ? 6.426 2.055 -11.940 1.00 96.62 82 ASN A C 1
ATOM 629 O O . ASN A 1 82 ? 5.214 2.169 -11.798 1.00 96.62 82 ASN A O 1
ATOM 633 N N . THR A 1 83 ? 7.125 1.138 -11.271 1.00 94.75 83 THR A N 1
ATOM 634 C CA . THR A 1 83 ? 6.501 0.094 -10.438 1.00 94.75 83 THR A CA 1
ATOM 635 C C . THR A 1 83 ? 5.737 0.627 -9.222 1.00 94.75 83 THR A C 1
ATOM 637 O O . THR A 1 83 ? 5.017 -0.138 -8.592 1.00 94.75 83 THR A O 1
ATOM 640 N N . GLN A 1 84 ? 5.840 1.929 -8.931 1.00 95.56 84 GLN A N 1
ATOM 641 C CA . GLN A 1 84 ? 5.115 2.623 -7.875 1.00 95.56 84 GLN A CA 1
ATOM 642 C C . GLN A 1 84 ? 3.966 3.519 -8.404 1.00 95.56 84 GLN A C 1
ATOM 644 O O . GLN A 1 84 ? 3.588 4.499 -7.750 1.00 95.56 84 GLN A O 1
ATOM 649 N N . CYS A 1 85 ? 3.421 3.262 -9.603 1.00 94.00 85 CYS A N 1
ATOM 650 C CA . CYS A 1 85 ? 2.409 4.130 -10.235 1.00 94.00 85 CYS A CA 1
ATOM 651 C C . CYS A 1 85 ? 0.937 3.700 -10.069 1.00 94.00 85 CYS A C 1
ATOM 653 O O . CYS A 1 85 ? 0.051 4.471 -10.430 1.00 94.00 85 CYS A O 1
ATOM 655 N N . SER A 1 86 ? 0.669 2.491 -9.574 1.00 95.62 86 SER A N 1
ATOM 656 C CA . SER A 1 86 ? -0.681 1.940 -9.345 1.00 95.62 86 SER A CA 1
ATOM 657 C C . SER A 1 86 ? -0.637 0.940 -8.181 1.00 95.62 86 SER A C 1
ATOM 659 O O . SER A 1 86 ? 0.300 1.025 -7.390 1.00 95.62 86 SER A O 1
ATOM 661 N N . SER A 1 87 ? -1.599 0.023 -8.028 1.00 96.88 87 SER A N 1
ATOM 662 C CA . SER A 1 87 ? -1.574 -0.955 -6.932 1.00 96.88 87 SER A CA 1
ATOM 663 C C . SER A 1 87 ? -0.238 -1.681 -6.856 1.00 96.88 87 SER A C 1
ATOM 665 O O . SER A 1 87 ? 0.194 -2.315 -7.820 1.00 96.88 87 SER A O 1
ATOM 667 N N . GLN A 1 88 ? 0.416 -1.570 -5.707 1.00 95.62 88 GLN A N 1
ATOM 668 C CA . GLN A 1 88 ? 1.788 -2.029 -5.527 1.00 95.62 88 GLN A CA 1
ATOM 669 C C . GLN A 1 88 ? 2.001 -2.663 -4.158 1.00 95.62 88 GLN A C 1
ATOM 671 O O . GLN A 1 88 ? 1.178 -2.521 -3.250 1.00 95.62 88 GLN A O 1
ATOM 676 N N . TRP A 1 89 ? 3.141 -3.339 -4.051 1.00 96.69 89 TRP A N 1
ATOM 677 C CA . TRP A 1 89 ? 3.824 -3.618 -2.800 1.00 96.69 89 TRP A CA 1
ATOM 678 C C . TRP A 1 89 ? 5.161 -2.892 -2.814 1.00 96.69 89 TRP A C 1
ATOM 680 O O . TRP A 1 89 ? 5.880 -2.925 -3.816 1.00 96.69 89 TRP A O 1
ATOM 690 N N . ASP A 1 90 ? 5.520 -2.326 -1.677 1.00 96.62 90 ASP A N 1
ATOM 691 C CA . ASP A 1 90 ? 6.827 -1.759 -1.428 1.00 96.62 90 ASP A CA 1
ATOM 692 C C . ASP A 1 90 ? 7.772 -2.832 -0.910 1.00 96.62 90 ASP A C 1
ATOM 694 O O . ASP A 1 90 ? 7.520 -3.533 0.074 1.00 96.62 90 ASP A O 1
ATOM 698 N N . SER A 1 91 ? 8.905 -2.939 -1.595 1.00 92.06 91 SER A N 1
ATOM 699 C CA . SER A 1 91 ? 10.038 -3.736 -1.145 1.00 92.06 91 SER A CA 1
ATOM 700 C C . SER A 1 91 ? 10.578 -3.201 0.179 1.00 92.06 91 SER A C 1
ATOM 702 O O . SER A 1 91 ? 10.564 -1.995 0.417 1.00 92.06 91 SER A O 1
ATOM 704 N N . LEU A 1 92 ? 11.199 -4.052 0.996 1.00 94.88 92 LEU A N 1
ATOM 705 C CA . LEU A 1 92 ? 11.917 -3.581 2.188 1.00 94.88 92 LEU A CA 1
ATOM 706 C C . LEU A 1 92 ? 13.172 -2.758 1.823 1.00 94.88 92 LEU A C 1
ATOM 708 O O . LEU A 1 92 ? 13.775 -2.120 2.686 1.00 94.88 92 LEU A O 1
ATOM 712 N N . CYS A 1 93 ? 13.548 -2.740 0.538 1.00 94.88 93 CYS A N 1
ATOM 713 C CA . CYS A 1 93 ? 14.533 -1.821 -0.036 1.00 94.88 93 CYS A CA 1
ATOM 714 C C . CYS A 1 93 ? 13.944 -0.501 -0.569 1.00 94.88 93 CYS A C 1
ATOM 716 O O . CYS A 1 93 ? 14.699 0.304 -1.106 1.00 94.88 93 CYS A O 1
ATOM 718 N N . HIS A 1 94 ? 12.625 -0.287 -0.504 1.00 96.12 94 HIS A N 1
ATOM 719 C CA . HIS A 1 94 ? 11.976 0.871 -1.128 1.00 96.12 94 HIS A CA 1
ATOM 720 C C . HIS A 1 94 ? 12.285 2.185 -0.396 1.00 96.12 94 HIS A C 1
ATOM 722 O O . HIS A 1 94 ? 12.637 3.177 -1.034 1.00 96.12 94 HIS A O 1
ATOM 728 N N . PHE A 1 95 ? 12.184 2.181 0.937 1.00 96.31 95 PHE A N 1
ATOM 729 C CA . PHE A 1 95 ? 12.386 3.366 1.766 1.00 96.31 95 PHE A CA 1
ATOM 730 C C . PHE A 1 95 ? 13.355 3.073 2.912 1.00 96.31 95 PHE A C 1
ATOM 732 O O . PHE A 1 95 ? 13.057 2.294 3.821 1.00 96.31 95 PHE A O 1
ATOM 739 N N . ASN A 1 96 ? 14.524 3.714 2.870 1.00 96.44 96 ASN A N 1
ATOM 740 C CA . ASN A 1 96 ? 15.597 3.482 3.834 1.00 96.44 96 ASN A CA 1
ATOM 741 C C . ASN A 1 96 ? 15.336 4.233 5.143 1.00 96.44 96 ASN A C 1
ATOM 743 O O . ASN A 1 96 ? 14.703 5.291 5.163 1.00 96.44 96 ASN A O 1
ATOM 747 N N . HIS A 1 97 ? 15.930 3.748 6.230 1.00 97.31 97 HIS A N 1
ATOM 748 C CA . HIS A 1 97 ? 16.078 4.537 7.444 1.00 97.31 97 HIS A CA 1
ATOM 749 C C . HIS A 1 97 ? 17.011 5.716 7.147 1.00 97.31 97 HIS A C 1
ATOM 751 O O . HIS A 1 97 ? 18.213 5.532 6.926 1.00 97.31 97 HIS A O 1
ATOM 757 N N . GLN A 1 98 ? 16.460 6.929 7.106 1.00 96.88 98 GLN A N 1
ATOM 758 C CA . GLN A 1 98 ? 17.156 8.101 6.572 1.00 96.88 98 GLN A CA 1
ATOM 759 C C . GLN A 1 98 ? 18.447 8.444 7.331 1.00 96.88 98 GLN A C 1
ATOM 761 O O . GLN A 1 98 ? 19.456 8.697 6.670 1.00 96.88 98 GLN A O 1
ATOM 766 N N . PRO A 1 99 ? 18.505 8.385 8.681 1.00 95.62 99 PRO A N 1
ATOM 767 C CA . PRO A 1 99 ? 19.735 8.699 9.410 1.00 95.62 99 PRO A CA 1
ATOM 768 C C . PRO A 1 99 ? 20.917 7.771 9.095 1.00 95.62 99 PRO A C 1
ATOM 770 O O . PRO A 1 99 ? 22.067 8.202 9.150 1.00 95.62 99 PRO A O 1
ATOM 773 N N . THR A 1 100 ? 20.667 6.491 8.792 1.00 96.56 100 THR A N 1
ATOM 774 C CA . THR A 1 100 ? 21.736 5.499 8.547 1.00 96.56 100 THR A CA 1
ATOM 775 C C . THR A 1 100 ? 21.924 5.175 7.069 1.00 96.56 100 THR A C 1
ATOM 777 O O . THR A 1 100 ? 22.978 4.648 6.698 1.00 96.56 100 THR A O 1
ATOM 780 N N . GLY A 1 101 ? 20.921 5.449 6.234 1.00 96.31 101 GLY A N 1
ATOM 781 C CA . GLY A 1 101 ? 20.850 5.034 4.837 1.00 96.31 101 GLY A CA 1
ATOM 782 C C . GLY A 1 101 ? 20.720 3.521 4.648 1.00 96.31 101 GLY A C 1
ATOM 783 O O . GLY A 1 101 ? 21.022 3.036 3.562 1.00 96.31 101 GLY A O 1
ATOM 784 N N . THR A 1 102 ? 20.345 2.771 5.690 1.00 96.81 102 THR A N 1
ATOM 785 C CA . THR A 1 102 ? 20.194 1.307 5.635 1.00 96.81 102 THR A CA 1
ATOM 786 C C . THR A 1 102 ? 18.751 0.899 5.375 1.00 96.81 102 THR A C 1
ATOM 788 O O . THR A 1 102 ? 17.834 1.539 5.888 1.00 96.81 102 THR A O 1
ATOM 791 N N . THR A 1 103 ? 18.566 -0.197 4.649 1.00 96.12 103 THR A N 1
ATOM 792 C CA . THR A 1 103 ? 17.294 -0.920 4.538 1.00 96.12 103 THR A CA 1
ATOM 793 C C . THR A 1 103 ? 17.157 -1.923 5.690 1.00 96.12 103 THR A C 1
ATOM 795 O O . THR A 1 103 ? 17.999 -1.965 6.598 1.00 96.12 103 THR A O 1
ATOM 798 N N . TYR A 1 104 ? 16.127 -2.773 5.628 1.00 95.25 104 TYR A N 1
ATOM 799 C CA . TYR A 1 104 ? 15.948 -3.897 6.549 1.00 95.25 104 TYR A CA 1
ATOM 800 C C . TYR A 1 104 ? 17.219 -4.745 6.707 1.00 95.25 104 T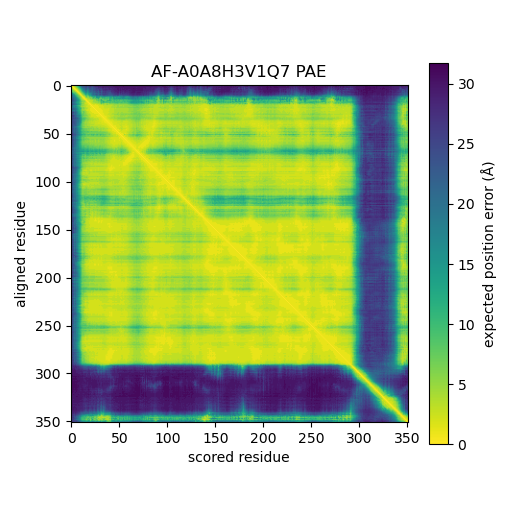YR A C 1
ATOM 802 O O . TYR A 1 104 ? 18.029 -4.834 5.783 1.00 95.25 104 TYR A O 1
ATOM 810 N N . ASN A 1 105 ? 17.424 -5.303 7.904 1.00 94.06 105 ASN A N 1
ATOM 811 C CA . ASN A 1 105 ? 18.636 -6.028 8.318 1.00 94.06 105 ASN A CA 1
ATOM 812 C C . ASN A 1 105 ? 19.968 -5.263 8.160 1.00 94.06 105 ASN A C 1
ATOM 814 O O . ASN A 1 105 ? 21.041 -5.857 8.253 1.00 94.06 105 ASN A O 1
ATOM 818 N N . GLY A 1 106 ? 19.932 -3.937 7.988 1.00 94.56 106 GLY A N 1
ATOM 819 C CA . GLY A 1 106 ? 21.136 -3.107 7.918 1.00 94.56 106 GLY A CA 1
ATOM 820 C C . GLY A 1 106 ? 21.811 -3.086 6.545 1.00 94.56 106 GLY A C 1
ATOM 821 O O . GLY A 1 106 ? 22.926 -2.570 6.431 1.00 94.56 106 GLY A O 1
ATOM 822 N N . HIS A 1 107 ? 21.156 -3.611 5.505 1.00 94.75 107 HIS A N 1
ATOM 823 C CA . HIS A 1 107 ? 21.702 -3.615 4.147 1.00 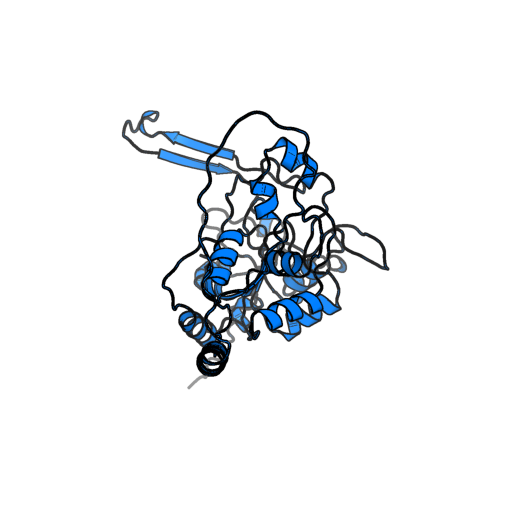94.75 107 HIS A CA 1
ATOM 824 C C . HIS A 1 107 ? 21.796 -2.201 3.557 1.00 94.75 107 HIS A C 1
ATOM 826 O O . HIS A 1 107 ? 21.094 -1.277 3.971 1.00 94.75 107 HIS A O 1
ATOM 832 N N . LYS A 1 108 ? 22.693 -2.022 2.582 1.00 95.44 108 LYS A N 1
ATOM 833 C CA . LYS A 1 108 ? 22.883 -0.774 1.820 1.00 95.44 108 LYS A CA 1
ATOM 834 C C . LYS A 1 108 ? 23.098 -1.088 0.337 1.00 95.44 108 LYS A C 1
ATOM 836 O O . LYS A 1 108 ? 24.214 -0.893 -0.152 1.00 95.44 108 LYS A O 1
ATOM 841 N N . PRO A 1 109 ? 22.082 -1.632 -0.352 1.00 92.75 109 PRO A N 1
ATOM 842 C CA . PRO A 1 109 ? 22.229 -2.008 -1.750 1.00 92.75 109 PRO A CA 1
ATOM 843 C C . PRO A 1 109 ? 22.529 -0.780 -2.612 1.00 92.75 109 PRO A C 1
ATOM 845 O O . PRO A 1 109 ? 21.971 0.301 -2.398 1.00 92.75 109 PRO A O 1
ATOM 848 N N . LYS A 1 110 ? 23.401 -0.949 -3.602 1.00 92.69 110 LYS A N 1
ATOM 849 C CA . LYS A 1 110 ? 23.597 0.016 -4.686 1.00 92.69 110 LYS A CA 1
ATOM 850 C C . LYS A 1 110 ? 22.678 -0.308 -5.855 1.00 92.69 110 LYS A C 1
ATOM 852 O O . LYS A 1 110 ? 22.180 -1.423 -5.981 1.00 92.69 110 LYS A O 1
ATOM 857 N N . VAL A 1 111 ? 22.488 0.667 -6.741 1.00 92.44 111 VAL A N 1
ATOM 858 C CA . VAL A 1 111 ? 21.626 0.515 -7.922 1.00 92.44 111 VAL A CA 1
ATOM 859 C C . VAL A 1 111 ? 22.054 -0.688 -8.758 1.00 92.44 111 VAL A C 1
ATOM 861 O O . VAL A 1 111 ? 21.217 -1.508 -9.113 1.00 92.44 111 VAL A O 1
ATOM 864 N N . GLU A 1 112 ? 23.353 -0.841 -9.012 1.00 91.69 112 GLU A N 1
ATOM 865 C CA . GLU A 1 112 ? 23.890 -1.913 -9.855 1.00 91.69 112 GLU A CA 1
ATOM 866 C C . GLU A 1 112 ? 23.677 -3.304 -9.241 1.00 91.69 112 GLU A C 1
ATOM 868 O O . GLU A 1 112 ? 23.603 -4.288 -9.966 1.00 91.69 112 GLU A O 1
ATOM 873 N N . GLU A 1 113 ? 23.550 -3.385 -7.914 1.00 90.50 113 GLU A N 1
ATOM 874 C CA . GLU A 1 113 ? 23.306 -4.630 -7.177 1.00 90.50 113 GLU A CA 1
ATOM 875 C C . GLU A 1 113 ? 21.820 -5.026 -7.164 1.00 90.50 113 GLU A C 1
ATOM 877 O O . GLU A 1 113 ? 21.491 -6.174 -6.873 1.00 90.50 113 GLU A O 1
ATOM 882 N N . LEU A 1 114 ? 20.920 -4.091 -7.486 1.00 90.81 114 LEU A N 1
ATOM 883 C CA . LEU A 1 114 ? 19.476 -4.332 -7.585 1.00 90.81 114 LEU A CA 1
ATOM 884 C C . LEU A 1 114 ? 19.023 -4.659 -9.015 1.00 90.81 114 LEU A C 1
ATOM 886 O O . LEU A 1 114 ? 17.899 -5.128 -9.208 1.00 90.81 114 LEU A O 1
ATOM 890 N N . VAL A 1 115 ? 19.875 -4.429 -10.018 1.00 90.56 115 VAL A N 1
ATOM 891 C CA . VAL A 1 115 ? 19.591 -4.775 -11.415 1.00 90.56 115 VAL A CA 1
ATOM 892 C C . VAL A 1 115 ? 19.798 -6.276 -11.622 1.00 90.56 115 VAL A C 1
ATOM 894 O O . VAL A 1 115 ? 20.904 -6.789 -11.485 1.00 90.56 115 VAL A O 1
ATOM 897 N N . 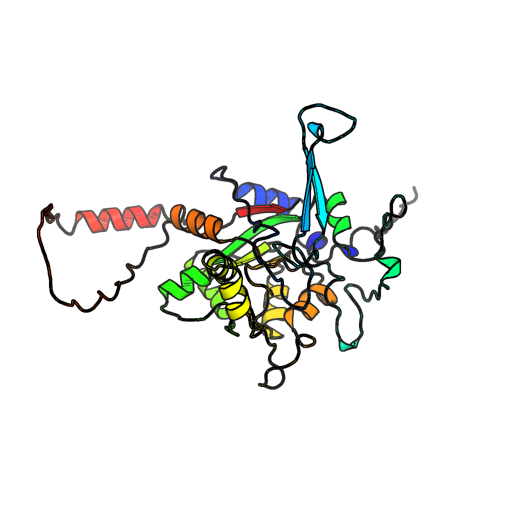GLN A 1 116 ? 18.728 -6.979 -11.993 1.00 86.25 116 GLN A N 1
ATOM 898 C CA . GLN A 1 116 ? 18.740 -8.419 -12.268 1.00 86.25 116 GLN A CA 1
ATOM 899 C C . GLN A 1 116 ? 18.478 -8.667 -13.758 1.00 86.25 116 GLN A C 1
ATOM 901 O O . GLN A 1 116 ? 17.334 -8.791 -14.192 1.00 86.25 116 GLN A O 1
ATOM 906 N N . GLU A 1 117 ? 19.544 -8.700 -14.558 1.00 87.62 117 GLU A N 1
ATOM 907 C CA . GLU A 1 117 ? 19.463 -9.066 -15.978 1.00 87.62 117 GLU A CA 1
ATOM 908 C C . GLU A 1 117 ? 19.289 -10.582 -16.167 1.00 87.62 117 GLU A C 1
ATOM 910 O O . GLU A 1 117 ? 19.496 -11.375 -15.246 1.00 87.62 117 GLU A O 1
ATOM 915 N N . PHE A 1 118 ? 18.939 -11.001 -17.388 1.00 88.56 118 PHE A N 1
ATOM 916 C CA . PHE A 1 118 ? 18.785 -12.413 -17.741 1.00 88.56 118 PHE A CA 1
ATOM 917 C C . PHE A 1 118 ? 20.012 -13.248 -17.332 1.00 88.56 118 PHE A C 1
ATOM 919 O O . PHE A 1 118 ? 21.128 -12.998 -17.789 1.00 88.56 118 PHE A O 1
ATOM 926 N N . GLY A 1 119 ? 19.792 -14.269 -16.498 1.00 86.75 119 GLY A N 1
ATOM 927 C CA . GLY A 1 119 ? 20.830 -15.183 -16.014 1.00 86.75 119 GLY A CA 1
ATOM 928 C C . GLY A 1 119 ? 21.589 -14.699 -14.773 1.00 86.75 119 GLY A C 1
ATOM 929 O O . GLY A 1 119 ? 22.366 -15.478 -14.215 1.00 86.75 119 GLY A O 1
ATOM 930 N N . ASN A 1 120 ? 21.353 -13.459 -14.331 1.00 85.56 120 ASN A N 1
ATOM 931 C CA . ASN A 1 120 ? 21.951 -12.837 -13.147 1.00 85.56 120 ASN A CA 1
ATOM 932 C C . ASN A 1 120 ? 20.914 -12.587 -12.037 1.00 85.56 120 ASN A C 1
ATOM 934 O O . ASN A 1 120 ? 21.077 -11.686 -11.217 1.00 85.56 120 ASN A O 1
ATOM 938 N N . GLU A 1 121 ? 19.836 -13.371 -12.004 1.00 84.44 121 GLU A N 1
ATOM 939 C CA . GLU A 1 121 ? 18.850 -13.316 -10.928 1.00 84.44 121 GLU A CA 1
ATOM 940 C C . GLU A 1 121 ? 19.474 -13.599 -9.544 1.00 84.44 121 GLU A C 1
ATOM 942 O O . GLU A 1 121 ? 20.356 -14.454 -9.398 1.00 84.44 121 GLU A O 1
ATOM 947 N N . ASP A 1 122 ? 18.999 -12.904 -8.503 1.00 83.88 122 ASP A N 1
ATOM 948 C CA . ASP A 1 122 ? 19.486 -13.089 -7.131 1.00 83.88 122 ASP A CA 1
ATOM 949 C C . ASP A 1 122 ? 18.976 -14.409 -6.533 1.00 83.88 122 ASP A C 1
ATOM 951 O O . ASP A 1 122 ? 17.941 -14.473 -5.870 1.00 83.88 122 ASP A O 1
ATOM 955 N N . LYS A 1 123 ? 19.747 -15.476 -6.750 1.00 82.62 123 LYS A N 1
ATOM 956 C CA . LYS A 1 123 ? 19.494 -16.827 -6.207 1.00 82.62 123 LYS A CA 1
ATOM 957 C C . LYS A 1 123 ? 19.836 -16.954 -4.729 1.00 82.62 123 LYS A C 1
ATOM 959 O O . LYS A 1 123 ? 19.420 -17.901 -4.066 1.00 82.62 123 LYS A O 1
ATOM 964 N N . THR A 1 124 ? 20.674 -16.050 -4.237 1.00 83.12 124 THR A N 1
ATOM 965 C CA . THR A 1 124 ? 21.208 -16.079 -2.873 1.00 83.12 124 THR A CA 1
ATOM 966 C C . THR A 1 124 ? 20.324 -15.366 -1.872 1.00 83.12 124 THR A C 1
ATOM 968 O O . THR A 1 124 ? 20.476 -15.591 -0.675 1.00 83.12 124 THR A O 1
ATOM 971 N N . LYS A 1 125 ? 19.398 -14.545 -2.367 1.00 85.50 125 LYS A N 1
ATOM 972 C CA . LYS A 1 125 ? 18.562 -13.662 -1.570 1.00 85.50 125 LYS A CA 1
ATOM 973 C C . LYS A 1 125 ? 19.392 -12.695 -0.739 1.00 85.50 125 LYS A C 1
ATOM 975 O O . LYS A 1 125 ? 19.266 -12.645 0.478 1.00 85.50 125 LYS A O 1
ATOM 980 N N . SER A 1 126 ? 20.302 -11.991 -1.406 1.00 85.38 126 SER A N 1
ATOM 981 C CA . SER A 1 126 ? 21.280 -11.121 -0.746 1.00 85.38 126 SER A CA 1
ATOM 982 C C . SER A 1 126 ? 20.652 -9.862 -0.147 1.00 85.38 126 SER A C 1
ATOM 984 O O . SER A 1 126 ? 21.174 -9.340 0.834 1.00 85.38 126 SER A O 1
ATOM 986 N N . PHE A 1 127 ? 19.544 -9.386 -0.722 1.00 90.19 127 PHE A N 1
ATOM 987 C CA . PHE A 1 127 ? 18.845 -8.172 -0.295 1.00 90.19 127 PHE A CA 1
ATOM 988 C C . PHE A 1 127 ? 17.354 -8.434 -0.088 1.00 90.19 127 PHE A C 1
ATOM 990 O O . PHE A 1 127 ? 16.812 -9.317 -0.739 1.00 90.19 127 PHE A O 1
ATOM 997 N N . PRO A 1 128 ? 16.643 -7.654 0.735 1.00 89.62 128 PRO A N 1
ATOM 998 C CA . PRO A 1 128 ? 15.238 -7.911 1.038 1.00 89.62 128 PRO A CA 1
ATOM 999 C C . PRO A 1 128 ? 14.294 -7.373 -0.049 1.00 89.62 128 PRO A C 1
ATOM 1001 O O . PRO A 1 128 ? 13.476 -6.478 0.179 1.00 89.62 128 PRO A O 1
ATOM 1004 N N . THR A 1 129 ? 14.430 -7.917 -1.259 1.00 90.56 129 THR A N 1
ATOM 1005 C CA . THR A 1 129 ? 13.672 -7.544 -2.455 1.00 90.56 129 THR A CA 1
ATOM 1006 C C . THR A 1 129 ? 12.441 -8.433 -2.672 1.00 90.56 129 THR A C 1
ATOM 1008 O O . THR A 1 129 ? 12.409 -9.613 -2.322 1.00 90.56 129 THR A O 1
ATOM 1011 N N . LEU A 1 130 ? 11.394 -7.875 -3.292 1.00 87.25 130 LEU A N 1
ATOM 1012 C CA . LEU A 1 130 ? 10.090 -8.547 -3.447 1.00 87.25 130 LEU A CA 1
ATOM 1013 C C . LEU A 1 130 ? 10.123 -9.845 -4.266 1.00 87.25 130 LEU A C 1
ATOM 1015 O O . LEU A 1 130 ? 9.287 -10.722 -4.052 1.00 87.25 130 LEU A O 1
ATOM 1019 N N . ASN A 1 131 ? 11.074 -10.007 -5.190 1.00 83.00 131 ASN A N 1
ATOM 1020 C CA . ASN A 1 131 ? 11.180 -11.207 -6.031 1.00 83.00 131 ASN A CA 1
ATOM 1021 C C . ASN A 1 131 ? 11.291 -12.502 -5.203 1.00 83.00 131 ASN A C 1
ATOM 1023 O O . ASN A 1 131 ? 10.866 -13.564 -5.652 1.00 83.00 131 ASN A O 1
ATOM 1027 N N . HIS A 1 132 ? 11.783 -12.433 -3.963 1.00 83.06 132 HIS A N 1
ATOM 1028 C CA . HIS A 1 132 ? 11.907 -13.604 -3.090 1.00 83.06 132 HIS A CA 1
ATOM 1029 C C . HIS A 1 132 ? 10.571 -14.137 -2.573 1.00 83.06 132 HIS A C 1
ATOM 1031 O O . HIS A 1 132 ? 10.507 -15.285 -2.124 1.00 83.06 132 HIS A O 1
ATOM 1037 N N . TRP A 1 133 ? 9.500 -13.341 -2.652 1.00 85.50 133 TRP A N 1
ATOM 1038 C CA . TRP A 1 133 ? 8.159 -13.772 -2.259 1.00 85.50 133 TRP A CA 1
ATOM 1039 C C . TRP A 1 133 ? 7.656 -14.895 -3.166 1.00 85.50 133 TRP A C 1
ATOM 1041 O O . TRP A 1 133 ? 6.942 -15.781 -2.699 1.00 85.50 133 TRP A O 1
ATOM 1051 N N . HIS A 1 134 ? 8.076 -14.913 -4.435 1.00 82.00 134 HIS A N 1
ATOM 1052 C CA . HIS A 1 134 ? 7.629 -15.900 -5.419 1.00 82.00 134 HIS A CA 1
ATOM 1053 C C . HIS A 1 134 ? 7.996 -17.326 -4.992 1.00 82.00 134 HIS A C 1
ATOM 1055 O O . HIS A 1 134 ? 7.150 -18.216 -5.007 1.00 82.00 134 HIS A O 1
ATOM 1061 N N . GLU A 1 135 ? 9.223 -17.539 -4.510 1.00 81.25 135 GLU A N 1
ATOM 1062 C CA . GLU A 1 135 ? 9.670 -18.854 -4.025 1.00 81.25 135 GLU A CA 1
ATOM 1063 C C . GLU A 1 135 ? 8.924 -19.319 -2.770 1.00 81.25 135 GLU A C 1
ATOM 1065 O O . GLU A 1 135 ? 8.800 -20.518 -2.522 1.00 81.25 135 GLU A O 1
ATOM 1070 N N . ARG A 1 136 ? 8.412 -18.376 -1.971 1.00 81.75 136 ARG A N 1
ATOM 1071 C CA . ARG A 1 136 ? 7.562 -18.667 -0.813 1.00 81.75 136 ARG A CA 1
ATOM 1072 C C . ARG A 1 136 ? 6.102 -18.976 -1.221 1.00 81.75 136 ARG A C 1
ATOM 1074 O O . ARG A 1 136 ? 5.340 -19.496 -0.399 1.00 81.75 136 ARG A O 1
ATOM 1081 N N . GLY A 1 137 ? 5.709 -18.684 -2.460 1.00 82.44 137 GLY A N 1
ATOM 1082 C CA . GLY A 1 137 ? 4.333 -18.810 -2.949 1.00 82.44 137 GLY A CA 1
ATOM 1083 C C . GLY A 1 137 ? 3.509 -17.521 -2.855 1.00 82.44 137 GLY A C 1
ATOM 1084 O O . GLY A 1 137 ? 2.283 -17.597 -2.792 1.00 82.44 137 GLY A O 1
ATOM 1085 N N . GLY A 1 138 ? 4.174 -16.364 -2.834 1.00 86.38 138 GLY A N 1
ATOM 1086 C CA . GLY A 1 138 ? 3.555 -15.043 -2.747 1.00 86.38 138 GLY A CA 1
ATOM 1087 C C . GLY A 1 138 ? 3.128 -14.667 -1.329 1.00 86.38 138 GLY A C 1
ATOM 1088 O O . GLY A 1 138 ? 3.527 -15.292 -0.338 1.00 86.38 138 GLY A O 1
ATOM 1089 N N . LEU A 1 139 ? 2.297 -13.630 -1.240 1.00 88.62 139 LEU A N 1
ATOM 1090 C CA . LEU A 1 139 ? 1.690 -13.186 0.010 1.00 88.62 139 LEU A CA 1
ATOM 1091 C C . LEU A 1 139 ? 0.296 -13.800 0.116 1.00 88.62 139 LEU A C 1
ATOM 1093 O O . LEU A 1 139 ? -0.618 -13.459 -0.633 1.00 88.62 139 LEU A O 1
ATOM 1097 N N . VAL A 1 140 ? 0.149 -14.744 1.044 1.00 90.94 140 VAL A N 1
ATOM 1098 C CA . VAL A 1 140 ? -1.112 -15.444 1.303 1.00 90.94 140 VAL A CA 1
ATOM 1099 C C . VAL A 1 140 ? -1.377 -15.424 2.795 1.00 90.94 140 VAL A C 1
ATOM 1101 O O . VAL A 1 140 ? -0.522 -15.839 3.575 1.00 90.94 140 VAL A O 1
ATOM 1104 N N . GLY A 1 141 ? -2.551 -14.956 3.198 1.00 93.06 141 GLY A N 1
ATOM 1105 C CA . GLY A 1 141 ? -2.886 -14.815 4.607 1.00 93.06 141 GLY A CA 1
ATOM 1106 C C . GLY A 1 141 ? -4.302 -14.315 4.824 1.00 93.06 141 GLY A C 1
ATOM 1107 O O . GLY A 1 141 ? -5.108 -14.246 3.894 1.00 93.06 141 GLY A O 1
ATOM 1108 N N . ARG A 1 142 ? -4.605 -13.978 6.077 1.00 94.88 142 ARG A N 1
ATOM 1109 C CA . ARG A 1 142 ? -5.894 -13.406 6.450 1.00 94.88 142 ARG A CA 1
ATOM 1110 C C . ARG A 1 142 ? -5.858 -11.895 6.254 1.00 94.88 142 ARG A C 1
ATOM 1112 O O . ARG A 1 142 ? -5.050 -11.215 6.873 1.00 94.88 142 ARG A O 1
ATOM 1119 N N . GLY A 1 143 ? -6.722 -11.386 5.391 1.00 95.38 143 GLY A N 1
ATOM 1120 C CA . GLY A 1 143 ? -6.977 -9.965 5.212 1.00 95.38 143 GLY A CA 1
ATOM 1121 C C . GLY A 1 143 ? -8.057 -9.462 6.147 1.00 95.38 143 GLY A C 1
ATOM 1122 O O . GLY A 1 143 ? -9.081 -10.122 6.322 1.00 95.38 143 GLY A O 1
ATOM 1123 N N . VAL A 1 144 ? -7.843 -8.274 6.698 1.00 96.12 144 VAL A N 1
ATOM 1124 C CA . VAL A 1 144 ? -8.813 -7.573 7.537 1.00 96.12 144 VAL A CA 1
ATOM 1125 C C . VAL A 1 144 ? -9.039 -6.187 6.952 1.00 96.12 144 VAL A C 1
ATOM 1127 O O . VAL A 1 144 ? -8.116 -5.372 6.910 1.00 96.12 144 VAL A O 1
ATOM 1130 N N . LEU A 1 145 ? -10.263 -5.927 6.490 1.00 97.19 145 LEU A N 1
ATOM 1131 C CA . LEU A 1 145 ? -10.657 -4.612 5.995 1.00 97.19 145 LEU A CA 1
ATOM 1132 C C . LEU A 1 145 ? -11.014 -3.702 7.172 1.00 97.19 145 LEU A C 1
ATOM 1134 O O . LEU A 1 145 ? -11.901 -4.019 7.952 1.00 97.19 145 LEU A O 1
ATOM 1138 N N . ILE A 1 146 ? -10.361 -2.547 7.242 1.00 97.88 146 ILE A N 1
ATOM 1139 C CA . ILE A 1 146 ? -10.720 -1.422 8.099 1.00 97.88 146 ILE A CA 1
ATOM 1140 C C . ILE A 1 146 ? -11.276 -0.321 7.199 1.00 97.88 146 ILE A C 1
ATOM 1142 O O . ILE A 1 146 ? -10.538 0.444 6.571 1.00 97.88 146 ILE A O 1
ATOM 1146 N N . ASP A 1 147 ? -12.603 -0.268 7.099 1.00 97.75 147 ASP A N 1
ATOM 1147 C CA . ASP A 1 147 ? -13.314 0.620 6.180 1.00 97.75 147 ASP A CA 1
ATOM 1148 C C . ASP A 1 147 ? -13.543 2.014 6.776 1.00 97.75 147 ASP A C 1
ATOM 1150 O O . ASP A 1 147 ? -14.671 2.430 7.072 1.00 97.75 147 ASP A O 1
ATOM 1154 N N . TYR A 1 148 ? -12.440 2.745 6.964 1.00 98.50 148 TYR A N 1
ATOM 1155 C CA . TYR A 1 148 ? -12.469 4.085 7.545 1.00 98.50 148 TYR A CA 1
ATOM 1156 C C . TYR A 1 148 ? -13.380 5.027 6.761 1.00 98.50 148 TYR A C 1
ATOM 1158 O O . TYR A 1 148 ? -14.151 5.760 7.371 1.00 98.50 148 TYR A O 1
ATOM 1166 N N . LYS A 1 149 ? -13.350 4.990 5.423 1.00 98.12 149 LYS A N 1
ATOM 1167 C CA . LYS A 1 149 ? -14.193 5.849 4.583 1.00 98.12 149 LYS A CA 1
ATOM 1168 C C . LYS A 1 149 ? -15.679 5.668 4.889 1.00 98.12 149 LYS A C 1
ATOM 1170 O O . LYS A 1 149 ? -16.373 6.653 5.152 1.00 98.12 149 LYS A O 1
ATOM 1175 N N . ALA A 1 150 ? -16.173 4.427 4.873 1.00 96.56 150 ALA A N 1
ATOM 1176 C CA . ALA A 1 150 ? -17.583 4.166 5.147 1.00 96.56 150 ALA A CA 1
ATOM 1177 C C . ALA A 1 150 ? -17.945 4.502 6.600 1.00 96.56 150 ALA A C 1
ATOM 1179 O O . ALA A 1 150 ? -19.042 4.994 6.869 1.00 96.56 150 ALA A O 1
ATOM 1180 N N . TRP A 1 151 ? -17.041 4.232 7.544 1.00 96.75 151 TRP A N 1
ATOM 1181 C CA . TRP A 1 151 ? -17.230 4.592 8.946 1.00 96.75 151 TRP A CA 1
ATOM 1182 C C . TRP A 1 151 ? -17.304 6.109 9.145 1.00 96.75 151 TRP A C 1
ATOM 1184 O O . TRP A 1 151 ? -18.268 6.602 9.729 1.00 96.75 151 TRP A O 1
ATOM 1194 N N . ALA A 1 152 ? -16.362 6.864 8.584 1.00 98.00 152 ALA A N 1
ATOM 1195 C CA . ALA A 1 152 ? -16.316 8.320 8.638 1.00 98.00 152 ALA A CA 1
ATOM 1196 C C . ALA A 1 152 ? -17.606 8.948 8.088 1.00 98.00 152 ALA A C 1
ATOM 1198 O O . ALA A 1 152 ? -18.169 9.841 8.724 1.00 98.00 152 ALA A O 1
ATOM 1199 N N . ASP A 1 153 ? -18.141 8.427 6.977 1.00 96.44 153 ASP A N 1
ATOM 1200 C CA . ASP A 1 153 ? -19.430 8.870 6.434 1.00 96.44 153 ASP A CA 1
ATOM 1201 C C . ASP A 1 153 ? -20.583 8.672 7.433 1.00 96.44 153 ASP A C 1
ATOM 1203 O O . ASP A 1 153 ? -21.395 9.584 7.616 1.00 96.44 153 ASP A O 1
ATOM 1207 N N . ARG A 1 154 ? -20.640 7.518 8.119 1.00 94.88 154 ARG A N 1
ATOM 1208 C CA . ARG A 1 154 ? -21.659 7.225 9.151 1.00 94.88 154 ARG A CA 1
ATOM 1209 C C . ARG A 1 154 ? -21.515 8.107 10.388 1.00 94.88 154 ARG A C 1
ATOM 1211 O O . ARG A 1 154 ? -22.527 8.472 10.989 1.00 94.88 154 ARG A O 1
ATOM 1218 N N . GLN A 1 155 ? -20.283 8.451 10.759 1.00 96.19 155 GLN A N 1
ATOM 1219 C CA . GLN A 1 155 ? -19.993 9.365 11.866 1.00 96.19 155 GLN A CA 1
ATOM 1220 C C . GLN A 1 155 ? -20.176 10.844 11.482 1.00 96.19 155 GLN A C 1
ATOM 1222 O O . GLN A 1 155 ? -20.122 11.718 12.345 1.00 96.19 155 GLN A O 1
ATOM 1227 N N . GLY A 1 156 ? -20.406 11.151 10.199 1.00 97.06 156 GLY A N 1
ATOM 1228 C CA . GLY A 1 156 ? -20.514 12.524 9.704 1.00 97.06 156 GLY A CA 1
ATOM 1229 C C . GLY A 1 156 ? -19.175 13.263 9.628 1.00 97.06 156 GLY A C 1
ATOM 1230 O O . GLY A 1 156 ? -19.165 14.488 9.497 1.00 97.06 156 GLY A O 1
ATOM 1231 N N . ILE A 1 157 ? -18.054 12.542 9.686 1.00 97.88 157 ILE A N 1
ATOM 1232 C CA . ILE A 1 157 ? -16.707 13.093 9.539 1.00 97.88 157 ILE A CA 1
ATOM 1233 C C . ILE A 1 157 ? -16.504 13.458 8.067 1.00 97.88 157 ILE A C 1
ATOM 1235 O O . ILE A 1 157 ? -16.712 12.645 7.167 1.00 97.88 157 ILE A O 1
ATOM 1239 N N . LYS A 1 158 ? -16.122 14.710 7.810 1.00 97.19 158 LYS A N 1
ATOM 1240 C CA . LYS A 1 158 ? -15.820 15.212 6.466 1.00 97.19 158 LYS A CA 1
ATOM 1241 C C . LYS A 1 158 ? -14.324 15.449 6.349 1.00 97.19 158 LYS A C 1
ATOM 1243 O O . LYS A 1 158 ? -13.762 16.188 7.149 1.00 97.19 158 LYS A O 1
ATOM 1248 N N . TYR A 1 159 ? -13.715 14.849 5.337 1.00 97.88 159 TYR A N 1
ATOM 1249 C CA . TYR A 1 159 ? -12.314 15.042 4.990 1.00 97.88 159 TYR A CA 1
ATOM 1250 C C . TYR A 1 159 ? -12.137 14.984 3.473 1.00 97.88 159 TYR A C 1
ATOM 1252 O O . TYR A 1 159 ? -13.021 14.519 2.750 1.00 97.88 159 TYR A O 1
ATOM 1260 N N . ASN A 1 160 ? -10.997 15.481 3.002 1.00 97.00 160 ASN A N 1
ATOM 1261 C CA . ASN A 1 160 ? -10.578 15.376 1.613 1.00 97.00 160 ASN A CA 1
ATOM 1262 C C . ASN A 1 160 ? -9.477 14.303 1.511 1.00 97.00 160 ASN A C 1
ATOM 1264 O O . ASN A 1 160 ? -8.456 14.461 2.184 1.00 97.00 160 ASN A O 1
ATOM 1268 N N . PRO A 1 161 ? -9.638 13.246 0.690 1.00 97.12 161 PRO A N 1
ATOM 1269 C CA . PRO A 1 161 ? -8.587 12.249 0.486 1.00 97.12 161 PRO A CA 1
ATOM 1270 C C . PRO A 1 161 ? -7.273 12.832 -0.063 1.00 97.12 161 PRO A C 1
ATOM 1272 O O . PRO A 1 161 ? -6.205 12.286 0.196 1.00 97.12 161 PRO A O 1
ATOM 1275 N N . PHE A 1 162 ? -7.343 13.967 -0.767 1.00 97.12 162 PHE A N 1
ATOM 1276 C CA . PHE A 1 162 ? -6.204 14.673 -1.373 1.00 97.12 162 PHE A CA 1
ATOM 1277 C C . PHE A 1 162 ? -5.602 15.770 -0.471 1.00 97.12 162 PHE A C 1
ATOM 1279 O O . PHE A 1 162 ? -4.941 16.699 -0.940 1.00 97.12 162 PHE A O 1
ATOM 1286 N N . ASP A 1 163 ? -5.8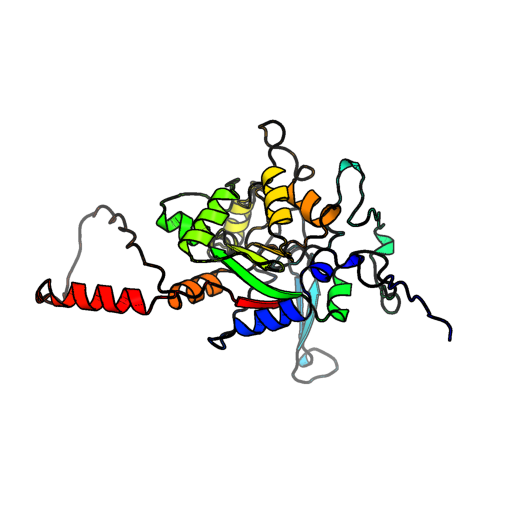85 15.708 0.830 1.00 96.44 163 ASP A N 1
ATOM 1287 C CA . ASP A 1 163 ? -5.345 16.594 1.864 1.00 96.44 163 ASP A CA 1
ATOM 1288 C C . ASP A 1 163 ? -4.827 15.755 3.047 1.00 96.44 163 ASP A C 1
ATOM 1290 O O . ASP A 1 163 ? -5.030 14.548 3.091 1.00 96.44 163 ASP A O 1
ATOM 1294 N N . ALA A 1 164 ? -4.167 16.369 4.026 1.00 95.31 164 ALA A N 1
ATOM 1295 C CA . ALA A 1 164 ? -3.436 15.693 5.101 1.00 95.31 164 ALA A CA 1
ATOM 1296 C C . ALA A 1 164 ? -4.329 15.168 6.243 1.00 95.31 164 ALA A C 1
ATOM 1298 O O . ALA A 1 164 ? -4.019 15.353 7.425 1.00 95.31 164 ALA A O 1
ATOM 1299 N N . HIS A 1 165 ? -5.456 14.536 5.911 1.00 98.19 165 HIS A N 1
ATOM 1300 C CA . HIS A 1 165 ? -6.318 13.896 6.904 1.00 98.19 165 HIS A CA 1
ATOM 1301 C C . HIS A 1 165 ? -5.622 12.674 7.511 1.00 98.19 165 HIS A C 1
ATOM 1303 O O . HIS A 1 165 ? -5.176 11.784 6.786 1.00 98.19 165 HIS A O 1
ATOM 1309 N N . ARG A 1 166 ? -5.533 12.623 8.842 1.00 98.31 166 ARG A N 1
ATOM 1310 C CA . ARG A 1 166 ? -4.789 11.582 9.563 1.00 98.31 166 ARG A CA 1
ATOM 1311 C C . ARG A 1 166 ? -5.748 10.629 10.244 1.00 98.31 166 ARG A C 1
ATOM 1313 O O . ARG A 1 166 ? -6.506 11.039 11.115 1.00 98.31 166 ARG A O 1
ATOM 1320 N N . ILE A 1 167 ? -5.672 9.365 9.857 1.00 98.75 167 ILE A N 1
ATOM 1321 C CA . ILE A 1 167 ? -6.440 8.281 10.455 1.00 98.75 167 ILE A CA 1
ATOM 1322 C C . ILE A 1 167 ? -5.639 7.746 11.640 1.00 98.75 167 ILE A C 1
ATOM 1324 O O . ILE A 1 167 ? -4.595 7.114 11.473 1.00 98.75 167 ILE A O 1
ATOM 1328 N N . THR A 1 168 ? -6.103 8.022 12.850 1.00 98.62 168 THR A N 1
ATOM 1329 C CA . THR A 1 168 ? -5.422 7.610 14.081 1.00 98.62 168 THR A CA 1
ATOM 1330 C C . THR A 1 168 ? -5.621 6.117 14.348 1.00 98.62 168 THR A C 1
ATOM 1332 O O . THR A 1 168 ? -6.650 5.534 14.006 1.00 98.62 168 THR A O 1
ATOM 1335 N N . THR A 1 169 ? -4.687 5.480 15.057 1.00 98.56 169 THR A N 1
ATOM 1336 C CA . THR A 1 169 ? -4.855 4.075 15.487 1.00 98.56 169 THR A CA 1
ATOM 1337 C C . THR A 1 169 ? -6.071 3.868 16.391 1.00 98.56 169 THR A C 1
ATOM 1339 O O . THR A 1 169 ? -6.674 2.799 16.379 1.00 98.56 169 THR A O 1
ATOM 1342 N N . LYS A 1 170 ? -6.499 4.903 17.126 1.00 98.56 170 LYS A N 1
ATOM 1343 C CA . LYS A 1 170 ? -7.746 4.882 17.908 1.00 98.56 170 LYS A CA 1
ATOM 1344 C C . LYS A 1 170 ? -8.982 4.789 17.020 1.00 98.56 170 LYS A C 1
ATOM 1346 O O . LYS A 1 170 ? -9.928 4.098 17.384 1.00 98.56 170 LYS A O 1
ATOM 1351 N N . GLU A 1 171 ? -8.985 5.475 15.881 1.00 98.56 171 GLU A N 1
ATOM 1352 C CA . GLU A 1 171 ? -10.061 5.351 14.899 1.00 98.56 171 GLU A CA 1
ATOM 1353 C C . GLU A 1 171 ? -10.024 3.989 14.207 1.00 98.56 171 GLU A C 1
ATOM 1355 O O . GLU A 1 171 ? -11.079 3.386 14.053 1.00 98.56 171 GLU A O 1
ATOM 1360 N N . LEU A 1 172 ? -8.842 3.449 13.879 1.00 98.50 172 LEU A N 1
ATOM 1361 C CA . LEU A 1 172 ? -8.730 2.081 13.345 1.00 98.50 172 LEU A CA 1
ATOM 1362 C C . LEU A 1 172 ? -9.334 1.046 14.312 1.00 98.50 172 LEU A C 1
ATOM 1364 O O . LEU A 1 172 ? -10.105 0.186 13.893 1.00 98.50 172 LEU A O 1
ATOM 1368 N N . GLU A 1 173 ? -9.043 1.158 15.612 1.00 98.19 173 GLU A N 1
ATOM 1369 C CA . GLU A 1 173 ? -9.643 0.313 16.658 1.00 98.19 173 GLU A CA 1
ATOM 1370 C C . GLU A 1 173 ? -11.156 0.553 16.803 1.00 98.19 173 GLU A C 1
ATOM 1372 O O . GLU A 1 173 ? -11.910 -0.384 17.060 1.00 98.19 173 GLU A O 1
ATOM 1377 N N . ALA A 1 174 ? -11.627 1.794 16.636 1.00 97.56 174 ALA A N 1
ATOM 1378 C CA . ALA A 1 174 ? -13.054 2.110 16.683 1.00 97.56 174 ALA A CA 1
ATOM 1379 C C . ALA A 1 174 ? -13.817 1.477 15.511 1.00 97.56 174 ALA A C 1
ATOM 1381 O O . ALA A 1 174 ? -14.888 0.912 15.728 1.00 97.56 174 ALA A O 1
ATOM 1382 N N . VAL A 1 175 ? -13.245 1.526 14.304 1.00 96.56 175 VAL A N 1
ATOM 1383 C CA . VAL A 1 175 ? -13.784 0.852 13.116 1.00 96.56 175 VAL A CA 1
ATOM 1384 C C . VAL A 1 175 ? -13.802 -0.657 13.345 1.00 96.56 175 VAL A C 1
ATOM 1386 O O . VAL A 1 175 ? -14.861 -1.265 13.231 1.00 96.56 175 VAL A O 1
ATOM 1389 N N . ALA A 1 176 ? -12.675 -1.252 13.753 1.00 95.25 176 ALA A N 1
ATOM 1390 C CA . ALA A 1 176 ? -12.591 -2.689 14.018 1.00 95.25 176 ALA A CA 1
ATOM 1391 C C . ALA A 1 176 ? -13.636 -3.142 15.048 1.00 95.25 176 ALA A C 1
ATOM 1393 O O . ALA A 1 176 ? -14.335 -4.128 14.838 1.00 95.25 176 ALA A O 1
ATOM 1394 N N . LYS A 1 177 ? -13.804 -2.375 16.131 1.00 94.38 177 LYS A N 1
ATOM 1395 C CA . LYS A 1 177 ? -14.801 -2.655 17.166 1.00 94.38 177 LYS A CA 1
ATOM 1396 C C . LYS A 1 177 ? -16.239 -2.565 16.650 1.00 94.38 177 LYS A C 1
ATOM 1398 O O . LYS A 1 177 ? -17.055 -3.394 17.037 1.00 94.38 177 LYS A O 1
ATOM 1403 N N . GLU A 1 178 ? -16.569 -1.556 15.842 1.00 91.00 178 GLU A N 1
ATOM 1404 C CA . GLU A 1 178 ? -17.909 -1.413 15.249 1.00 91.00 178 GLU A CA 1
ATOM 1405 C C . GLU A 1 178 ? -18.211 -2.544 14.257 1.00 91.00 178 GLU A C 1
ATOM 1407 O O . GLU A 1 178 ? -19.360 -2.947 14.125 1.00 91.00 178 GLU A O 1
ATOM 1412 N N . GLU A 1 179 ? -17.182 -3.076 13.599 1.00 86.94 179 GLU A N 1
ATOM 1413 C CA . GLU A 1 179 ? -17.286 -4.157 12.614 1.00 86.94 179 GLU A CA 1
ATOM 1414 C C . GLU A 1 179 ? -17.105 -5.560 13.218 1.00 86.94 179 GLU A C 1
ATOM 1416 O O . GLU A 1 179 ? -17.010 -6.541 12.481 1.00 86.94 179 GLU A O 1
ATOM 1421 N N . GLY A 1 180 ? -17.021 -5.668 14.550 1.00 88.31 180 GLY A N 1
ATOM 1422 C CA . GLY A 1 180 ? -16.845 -6.946 15.247 1.00 88.31 180 GLY A CA 1
ATOM 1423 C C . GLY A 1 180 ? -15.503 -7.636 14.969 1.00 88.31 180 GLY A C 1
ATOM 1424 O O . GLY A 1 180 ? -15.349 -8.820 15.249 1.00 88.31 180 GLY A O 1
ATOM 1425 N N . VAL A 1 181 ? -14.523 -6.917 14.420 1.00 90.25 181 VAL A N 1
ATOM 1426 C CA . VAL A 1 181 ? -13.229 -7.448 13.989 1.00 90.25 181 VAL A CA 1
ATOM 1427 C C . VAL A 1 181 ? -12.273 -7.603 15.170 1.00 90.25 181 VAL A C 1
ATOM 1429 O O . VAL A 1 181 ? -11.922 -6.640 15.852 1.00 90.25 181 VAL A O 1
ATOM 1432 N N . GLU A 1 182 ? -11.763 -8.822 15.346 1.00 92.75 182 GLU A N 1
ATOM 1433 C CA . GLU A 1 182 ? -10.627 -9.110 16.220 1.00 92.75 182 GLU A CA 1
ATOM 1434 C C . GLU A 1 182 ? -9.347 -9.311 15.396 1.00 92.75 182 GLU A C 1
ATOM 1436 O O . GLU A 1 182 ? -9.239 -10.233 14.572 1.00 92.75 182 GLU A O 1
ATOM 1441 N N . PHE A 1 183 ? -8.355 -8.458 15.660 1.00 95.44 183 PHE A N 1
ATOM 1442 C CA . PHE A 1 183 ? -7.021 -8.576 15.082 1.00 95.44 183 PHE A CA 1
ATOM 1443 C C . PHE A 1 183 ? -6.289 -9.804 15.622 1.00 95.44 183 PHE A C 1
ATOM 1445 O O . PHE A 1 183 ? -6.212 -10.018 16.833 1.00 95.44 183 PHE A O 1
ATOM 1452 N N . LYS A 1 184 ? -5.690 -10.576 14.719 1.00 94.25 184 LYS A N 1
ATOM 1453 C CA . LYS A 1 184 ? -4.865 -11.745 15.021 1.00 94.25 184 LYS A CA 1
ATOM 1454 C C . LYS A 1 184 ? -3.464 -11.556 14.451 1.00 94.25 184 LYS A C 1
ATOM 1456 O O . LYS A 1 184 ? -3.234 -10.823 13.489 1.00 94.25 184 LYS A O 1
ATOM 1461 N N . GLN A 1 185 ? -2.515 -12.267 15.048 1.00 94.44 185 GLN A N 1
ATOM 1462 C CA . GLN A 1 185 ? -1.161 -12.337 14.519 1.00 94.44 185 GLN A CA 1
ATOM 1463 C C . GLN A 1 185 ? -1.177 -12.840 13.069 1.00 94.44 185 GLN A C 1
ATOM 1465 O O . GLN A 1 185 ? -1.818 -13.842 12.757 1.00 94.44 185 GLN A O 1
ATOM 1470 N N . GLY A 1 186 ? -0.399 -12.176 12.216 1.00 93.88 186 GLY A N 1
ATOM 1471 C CA . GLY A 1 186 ? -0.285 -12.513 10.802 1.00 93.88 186 GLY A CA 1
ATOM 1472 C C . GLY A 1 186 ? -1.381 -11.923 9.921 1.00 93.88 186 GLY A C 1
ATOM 1473 O O . GLY A 1 186 ? -1.362 -12.176 8.718 1.00 93.88 186 GLY A O 1
ATOM 1474 N N . ASP A 1 187 ? -2.292 -11.118 10.476 1.00 95.62 187 ASP A N 1
ATOM 1475 C CA . ASP A 1 187 ? -3.253 -10.380 9.662 1.00 95.62 187 ASP A CA 1
ATOM 1476 C C . ASP A 1 187 ? -2.550 -9.409 8.712 1.00 95.62 187 ASP A C 1
ATOM 1478 O O . ASP A 1 187 ? -1.516 -8.811 9.030 1.00 95.62 187 ASP A O 1
ATOM 1482 N N . ILE A 1 188 ? -3.152 -9.250 7.541 1.00 96.69 188 ILE A N 1
ATOM 1483 C CA . ILE A 1 188 ? -2.833 -8.230 6.554 1.00 96.69 188 ILE A CA 1
ATOM 1484 C C . ILE A 1 188 ? -3.918 -7.163 6.672 1.00 96.69 188 ILE A C 1
ATOM 1486 O O . ILE A 1 188 ? -5.083 -7.418 6.357 1.00 96.69 188 ILE A O 1
ATOM 1490 N N . ILE A 1 189 ? -3.553 -5.982 7.164 1.00 97.44 189 ILE A N 1
ATOM 1491 C CA . ILE A 1 189 ? -4.516 -4.897 7.379 1.00 97.44 189 ILE A CA 1
ATOM 1492 C C . ILE A 1 189 ? -4.724 -4.124 6.084 1.00 97.44 189 ILE A C 1
ATOM 1494 O O . ILE A 1 189 ? -3.758 -3.646 5.500 1.00 97.44 189 ILE A O 1
ATOM 1498 N N . LEU A 1 190 ? -5.982 -3.965 5.676 1.00 98.44 190 LEU A N 1
ATOM 1499 C CA . LEU A 1 190 ? -6.390 -3.165 4.525 1.00 98.44 190 LEU A CA 1
ATOM 1500 C C . LEU A 1 190 ? -7.128 -1.919 5.022 1.00 98.44 190 LEU A C 1
ATOM 1502 O O . LEU A 1 190 ? -8.240 -2.032 5.531 1.00 98.44 190 LEU A O 1
ATOM 1506 N N . VAL A 1 191 ? -6.541 -0.732 4.889 1.00 98.62 191 VAL A N 1
ATOM 1507 C CA . VAL A 1 191 ? -7.182 0.528 5.299 1.00 98.62 191 VAL A CA 1
ATOM 1508 C C . VAL A 1 191 ? -7.805 1.202 4.084 1.00 98.62 191 VAL A C 1
ATOM 1510 O O . VAL A 1 191 ? -7.097 1.652 3.186 1.00 98.62 191 VAL A O 1
ATOM 1513 N N . ARG A 1 192 ? -9.136 1.310 4.066 1.00 98.56 192 ARG A N 1
ATOM 1514 C CA . ARG A 1 192 ? -9.859 2.029 3.009 1.00 98.56 192 ARG A CA 1
ATOM 1515 C C . ARG A 1 192 ? -10.141 3.468 3.427 1.00 98.56 192 ARG A C 1
ATOM 1517 O O . ARG A 1 192 ? -10.981 3.721 4.291 1.00 98.56 192 ARG A O 1
ATOM 1524 N N . SER A 1 193 ? -9.465 4.406 2.774 1.00 98.44 193 SER A N 1
ATOM 1525 C CA . SER A 1 193 ? -9.579 5.855 2.960 1.00 98.44 193 SER A CA 1
ATOM 1526 C C . SER A 1 193 ? -10.422 6.547 1.879 1.00 98.44 193 SER A C 1
ATOM 1528 O O . SER A 1 193 ? -10.757 7.721 2.022 1.00 98.44 193 SER A O 1
ATOM 1530 N N . GLY A 1 194 ? -10.822 5.842 0.819 1.00 97.94 194 GLY A N 1
ATOM 1531 C CA . GLY A 1 194 ? -11.630 6.368 -0.285 1.00 97.94 194 GLY A CA 1
ATOM 1532 C C . GLY A 1 194 ? -10.836 7.167 -1.321 1.00 97.94 194 GLY A C 1
ATOM 1533 O O . GLY A 1 194 ? -11.429 7.934 -2.077 1.00 97.94 194 GLY A O 1
ATOM 1534 N N . PHE A 1 195 ? -9.509 7.032 -1.347 1.00 98.00 195 PHE A N 1
ATOM 1535 C CA . PHE A 1 195 ? -8.645 7.800 -2.242 1.00 98.00 195 PHE A CA 1
ATOM 1536 C C . PHE A 1 195 ? -8.754 7.346 -3.707 1.00 98.00 195 PHE A C 1
ATOM 1538 O O . PHE A 1 195 ? -9.052 8.173 -4.572 1.00 98.00 195 PHE A O 1
ATOM 1545 N N . THR A 1 196 ? -8.574 6.050 -3.999 1.00 97.50 196 THR A N 1
ATOM 1546 C CA . THR A 1 196 ? -8.742 5.505 -5.363 1.00 97.50 196 THR A CA 1
ATOM 1547 C C . THR A 1 196 ? -10.157 5.737 -5.891 1.00 97.50 196 THR A C 1
ATOM 1549 O O . THR A 1 196 ? -10.315 6.264 -6.990 1.00 97.50 196 THR A O 1
ATOM 1552 N N . GLU A 1 197 ? -11.181 5.474 -5.070 1.00 96.50 197 GLU A N 1
ATOM 1553 C CA . GLU A 1 197 ? -12.591 5.751 -5.397 1.00 96.50 197 GLU A CA 1
ATOM 1554 C C . GLU A 1 197 ? -12.815 7.213 -5.813 1.00 96.50 197 GLU A C 1
ATOM 1556 O O . GLU A 1 197 ? -13.543 7.487 -6.766 1.00 96.50 197 GLU A O 1
ATOM 1561 N N . ALA A 1 198 ? -12.192 8.171 -5.120 1.00 97.06 198 ALA A N 1
ATOM 1562 C CA . ALA A 1 198 ? -12.325 9.577 -5.476 1.00 97.06 198 ALA A CA 1
ATOM 1563 C C . ALA A 1 198 ? -11.680 9.886 -6.841 1.00 97.06 198 ALA A C 1
ATOM 1565 O O . ALA A 1 198 ? -12.281 10.607 -7.642 1.00 97.06 198 ALA A O 1
ATOM 1566 N N . LEU A 1 199 ? -10.501 9.322 -7.136 1.00 96.38 199 LEU A N 1
ATOM 1567 C CA . LEU A 1 199 ? -9.803 9.528 -8.414 1.00 96.38 199 LEU A CA 1
ATOM 1568 C C . LEU A 1 199 ? -10.514 8.898 -9.613 1.00 96.38 199 LEU A C 1
ATOM 1570 O O . LEU A 1 199 ? -10.423 9.441 -10.713 1.00 96.38 199 LEU A O 1
ATOM 1574 N N . GLU A 1 200 ? -11.230 7.790 -9.426 1.00 94.19 200 GLU A N 1
ATOM 1575 C CA . GLU A 1 200 ? -11.984 7.128 -10.502 1.00 94.19 200 GLU A CA 1
ATOM 1576 C C . GLU A 1 200 ? -13.089 8.006 -11.091 1.00 94.19 200 GLU A C 1
ATOM 1578 O O . GLU A 1 200 ? -13.475 7.850 -12.248 1.00 94.19 200 GLU A O 1
ATOM 1583 N N . THR A 1 201 ? -13.588 8.962 -10.308 1.00 94.31 201 THR A N 1
ATOM 1584 C CA . THR A 1 201 ? -14.609 9.914 -10.762 1.00 94.31 201 THR A CA 1
ATOM 1585 C C . THR A 1 201 ? -14.033 11.095 -11.550 1.00 94.31 201 THR A C 1
ATOM 1587 O O . THR A 1 201 ? -14.790 11.940 -12.033 1.00 94.31 201 THR A O 1
ATOM 1590 N N . MET A 1 202 ? -12.704 11.174 -11.684 1.00 96.62 202 MET A N 1
ATOM 1591 C CA . MET A 1 202 ? -11.983 12.316 -12.241 1.00 96.62 202 MET A CA 1
ATOM 1592 C C . MET A 1 202 ? -11.372 12.008 -13.608 1.00 96.62 202 MET A C 1
ATOM 1594 O O . MET A 1 202 ? -10.838 10.930 -13.852 1.00 96.62 202 MET A O 1
ATOM 1598 N N . ASN A 1 203 ? -11.373 13.001 -14.497 1.00 95.56 203 ASN A N 1
ATOM 1599 C CA . ASN A 1 203 ? -10.541 12.975 -15.702 1.00 95.56 203 ASN A CA 1
ATOM 1600 C C . ASN A 1 203 ? -9.094 13.416 -15.399 1.00 95.56 203 ASN A C 1
ATOM 1602 O O . ASN A 1 203 ? -8.804 13.940 -14.326 1.00 95.56 203 ASN A O 1
ATOM 1606 N N . ALA A 1 204 ? -8.191 13.278 -16.374 1.00 94.12 204 ALA A N 1
ATOM 1607 C CA . ALA A 1 204 ? -6.767 13.585 -16.207 1.00 94.12 204 ALA A CA 1
ATOM 1608 C C . ALA A 1 204 ? -6.466 15.000 -15.669 1.00 94.12 204 ALA A C 1
ATOM 1610 O O . ALA A 1 204 ? -5.572 15.160 -14.840 1.00 94.12 204 ALA A O 1
ATOM 1611 N N . GLN A 1 205 ? -7.207 16.024 -16.108 1.00 95.88 205 GLN A N 1
ATOM 1612 C CA . GLN A 1 205 ? -7.004 17.399 -15.640 1.00 95.88 205 GLN A CA 1
ATOM 1613 C C . GLN A 1 205 ? -7.420 17.547 -14.171 1.00 95.88 205 GLN A C 1
ATOM 1615 O O . GLN A 1 205 ? -6.689 18.128 -13.374 1.00 95.88 205 GLN A O 1
ATOM 1620 N N . GLN A 1 206 ? -8.564 16.971 -13.801 1.00 96.94 206 GLN A N 1
ATOM 1621 C CA . GLN A 1 206 ? -9.056 16.976 -12.422 1.00 96.94 206 GLN A CA 1
ATOM 1622 C C . GLN A 1 206 ? -8.134 16.188 -11.487 1.00 96.94 206 GLN A C 1
ATOM 1624 O O . GLN A 1 206 ? -7.866 16.641 -10.378 1.00 96.94 206 GLN A O 1
ATOM 1629 N N . GLN A 1 207 ? -7.602 15.048 -11.941 1.00 96.12 207 GLN A N 1
ATOM 1630 C CA . GLN A 1 207 ? -6.603 14.288 -11.190 1.00 96.12 207 GLN A CA 1
ATOM 1631 C C . GLN A 1 207 ? -5.341 15.124 -10.951 1.00 96.12 207 GLN A C 1
ATOM 1633 O O . GLN A 1 207 ? -4.860 15.197 -9.824 1.00 96.12 207 GLN A O 1
ATOM 1638 N N . ALA A 1 208 ? -4.823 15.795 -11.985 1.00 93.81 208 ALA A N 1
ATOM 1639 C CA . ALA A 1 208 ? -3.648 16.654 -11.852 1.00 93.81 208 ALA A CA 1
ATOM 1640 C C . ALA A 1 208 ? -3.878 17.797 -10.847 1.00 93.81 208 ALA A C 1
ATOM 1642 O O . ALA A 1 208 ? -2.998 18.102 -10.044 1.00 93.81 208 ALA A O 1
ATOM 1643 N N . GLU A 1 209 ? -5.067 18.402 -10.854 1.00 95.31 209 GLU A N 1
ATOM 1644 C CA . GLU A 1 209 ? -5.453 19.438 -9.892 1.00 95.31 209 GLU A CA 1
ATOM 1645 C C . GLU A 1 209 ? -5.556 18.886 -8.465 1.00 95.31 209 GLU A C 1
ATOM 1647 O O . GLU A 1 209 ? -4.962 19.457 -7.548 1.00 95.31 209 GLU A O 1
ATOM 1652 N N . ALA A 1 210 ? -6.245 17.758 -8.278 1.00 95.12 210 ALA A N 1
ATOM 1653 C CA . ALA A 1 210 ? -6.414 17.109 -6.979 1.00 95.12 210 ALA A CA 1
ATOM 1654 C C . ALA A 1 210 ? -5.069 16.693 -6.359 1.00 95.12 210 ALA A C 1
ATOM 1656 O O . ALA A 1 210 ? -4.839 16.910 -5.173 1.00 95.12 210 ALA A O 1
ATOM 1657 N N . LEU A 1 211 ? -4.153 16.160 -7.172 1.00 94.50 211 LEU A N 1
ATOM 1658 C CA . LEU A 1 211 ? -2.845 15.666 -6.732 1.00 94.50 211 LEU A CA 1
ATOM 1659 C C . LEU A 1 211 ? -1.768 16.763 -6.641 1.00 94.50 211 LEU A C 1
ATOM 1661 O O . LEU A 1 211 ? -0.672 16.510 -6.141 1.00 94.50 211 LEU A O 1
ATOM 1665 N N . SER A 1 212 ? -2.061 17.992 -7.085 1.00 92.75 212 SER A N 1
ATOM 1666 C CA . SER A 1 212 ? -1.084 19.092 -7.174 1.00 92.75 212 SER A CA 1
ATOM 1667 C C . SER A 1 212 ? -0.455 19.488 -5.833 1.00 92.75 212 SER A C 1
ATOM 1669 O O . SER A 1 212 ? 0.692 19.938 -5.790 1.00 92.75 212 SER A O 1
ATOM 1671 N N . SER A 1 213 ? -1.176 19.296 -4.726 1.00 90.75 213 SER A N 1
ATOM 1672 C CA . SER A 1 213 ? -0.701 19.616 -3.378 1.00 90.75 213 SER A CA 1
ATOM 1673 C C . SER A 1 213 ? 0.372 18.642 -2.879 1.00 90.75 213 SER A C 1
ATOM 1675 O O . SER A 1 213 ? 1.098 18.979 -1.946 1.00 90.75 213 SER A O 1
ATOM 1677 N N . HIS A 1 214 ? 0.478 17.454 -3.492 1.00 90.25 214 HIS A N 1
ATOM 1678 C CA . HIS A 1 214 ? 1.272 16.316 -3.014 1.00 90.25 214 HIS A CA 1
ATOM 1679 C C . HIS A 1 214 ? 0.877 15.839 -1.605 1.00 90.25 214 HIS A C 1
ATOM 1681 O O . HIS A 1 214 ? 1.641 15.134 -0.950 1.00 90.25 214 HIS A O 1
ATOM 1687 N N . ARG A 1 215 ? -0.306 16.232 -1.124 1.00 95.56 215 ARG A N 1
ATOM 1688 C CA . ARG A 1 215 ? -0.857 15.821 0.168 1.00 95.56 215 ARG A CA 1
ATOM 1689 C C . ARG A 1 215 ? -1.750 14.611 -0.041 1.00 95.56 215 ARG A C 1
ATOM 1691 O O . ARG A 1 215 ? -2.396 14.473 -1.078 1.00 95.56 215 ARG A O 1
ATOM 1698 N N . THR A 1 216 ? -1.805 13.752 0.963 1.00 96.19 216 THR A N 1
ATOM 1699 C CA . THR A 1 216 ? -2.727 12.619 0.960 1.00 96.19 216 THR A CA 1
ATOM 1700 C C . THR A 1 216 ? -3.178 12.306 2.364 1.00 96.19 216 THR A C 1
ATOM 1702 O O . THR A 1 216 ? -2.420 12.451 3.331 1.00 96.19 216 THR A O 1
ATOM 1705 N N . CYS A 1 217 ? -4.412 11.828 2.457 1.00 98.25 217 CYS A N 1
ATOM 1706 C CA . CYS A 1 217 ? -4.873 11.172 3.655 1.00 98.25 217 CYS A CA 1
ATOM 1707 C C . CYS A 1 217 ? -4.136 9.841 3.832 1.00 98.25 217 CYS A C 1
ATOM 1709 O O . CYS A 1 217 ? -3.540 9.312 2.891 1.00 98.25 217 CYS A O 1
ATOM 1711 N N . GLY A 1 218 ? -4.175 9.312 5.046 1.00 98.44 218 GLY A N 1
ATOM 1712 C CA . GLY A 1 218 ? -3.553 8.039 5.380 1.00 98.44 218 GLY A CA 1
ATOM 1713 C C . GLY A 1 218 ? -3.498 7.836 6.884 1.00 98.44 218 GLY A C 1
ATOM 1714 O O . GLY A 1 218 ? -4.022 8.641 7.660 1.00 98.44 218 GLY A O 1
ATOM 1715 N N . VAL A 1 219 ? -2.848 6.759 7.309 1.00 98.69 219 VAL A N 1
ATOM 1716 C CA . VAL A 1 219 ? -2.644 6.484 8.733 1.00 98.69 219 VAL A CA 1
ATOM 1717 C C . VAL A 1 219 ? -1.741 7.551 9.354 1.00 98.69 219 VAL A C 1
ATOM 1719 O O . VAL A 1 219 ? -0.815 8.064 8.727 1.00 98.69 219 VAL A O 1
ATOM 1722 N N . GLU A 1 220 ? -2.021 7.930 10.595 1.00 98.38 220 GLU A N 1
ATOM 1723 C CA . GLU A 1 220 ? -1.215 8.896 11.331 1.00 98.38 220 GLU A CA 1
ATOM 1724 C C . GLU A 1 220 ? 0.227 8.391 11.523 1.00 98.38 220 GLU A C 1
ATOM 1726 O O . GLU A 1 220 ? 0.463 7.406 12.225 1.00 98.38 220 GLU A O 1
ATOM 1731 N N . GLY A 1 221 ? 1.192 9.091 10.919 1.00 97.50 221 GLY A N 1
ATOM 1732 C CA . GLY A 1 221 ? 2.614 8.764 10.983 1.00 97.50 221 GLY A CA 1
ATOM 1733 C C . GLY A 1 221 ? 3.293 9.221 12.269 1.00 97.50 221 GLY A C 1
ATOM 1734 O O . GLY A 1 221 ? 3.941 10.262 12.298 1.00 97.50 221 GLY A O 1
ATOM 1735 N N . THR A 1 222 ? 3.152 8.437 13.337 1.00 97.69 222 THR A N 1
ATOM 1736 C CA . THR A 1 222 ? 3.794 8.671 14.642 1.00 97.69 222 THR A CA 1
ATOM 1737 C C . THR A 1 222 ? 4.484 7.410 15.157 1.00 97.69 222 THR A C 1
ATOM 1739 O O . THR A 1 222 ? 4.204 6.295 14.705 1.00 97.69 222 THR A O 1
ATOM 1742 N N . GLN A 1 223 ? 5.395 7.565 16.124 1.00 97.12 223 GLN A N 1
ATOM 1743 C CA . GLN A 1 223 ? 6.036 6.414 16.769 1.00 97.12 223 GLN A CA 1
ATOM 1744 C C . GLN A 1 223 ? 5.016 5.574 17.546 1.00 97.12 223 GLN A C 1
ATOM 1746 O O . GLN A 1 223 ? 5.130 4.351 17.584 1.00 97.12 223 GLN A O 1
ATOM 1751 N N . GLU A 1 224 ? 3.995 6.209 18.123 1.00 98.06 224 GLU A N 1
ATOM 1752 C CA . GLU A 1 224 ? 2.880 5.538 18.784 1.00 98.06 224 GLU A CA 1
ATOM 1753 C C . GLU A 1 224 ? 2.097 4.663 17.802 1.00 98.06 224 GLU A C 1
ATOM 1755 O O . GLU A 1 224 ? 1.797 3.509 18.119 1.00 98.06 224 GLU A O 1
ATOM 1760 N N . SER A 1 225 ? 1.813 5.173 16.598 1.00 98.31 225 SER A N 1
ATOM 1761 C CA . SER A 1 225 ? 1.209 4.371 15.535 1.00 98.31 225 SER A CA 1
ATOM 1762 C C . SER A 1 225 ? 2.109 3.202 15.150 1.00 98.31 225 SER A C 1
ATOM 1764 O O . SER A 1 225 ? 1.650 2.061 15.156 1.00 98.31 225 SER A O 1
ATOM 1766 N N . ALA A 1 226 ? 3.400 3.440 14.900 1.00 98.31 226 ALA A N 1
ATOM 1767 C CA . ALA A 1 226 ? 4.344 2.375 14.561 1.00 98.31 226 ALA A CA 1
ATOM 1768 C C . ALA A 1 226 ? 4.386 1.271 15.637 1.00 98.31 226 ALA A C 1
ATOM 1770 O O . ALA A 1 226 ? 4.281 0.0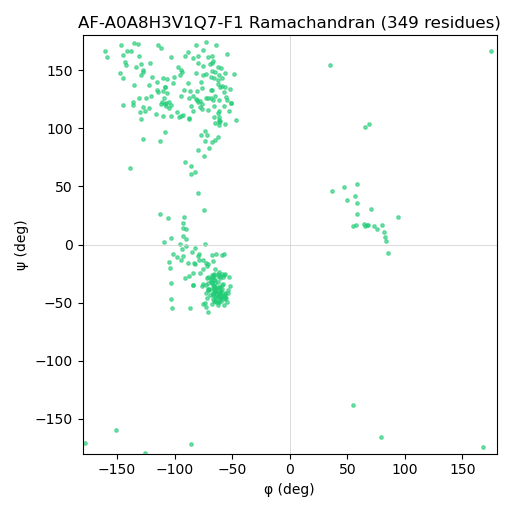84 15.323 1.00 98.31 226 ALA A O 1
ATOM 1771 N N . ALA A 1 227 ? 4.463 1.654 16.914 1.00 98.38 227 ALA A N 1
ATOM 1772 C CA . ALA A 1 227 ? 4.442 0.723 18.038 1.00 98.38 227 ALA A CA 1
ATOM 1773 C C . ALA A 1 227 ? 3.138 -0.087 18.101 1.00 98.38 227 ALA A C 1
ATOM 1775 O O . ALA A 1 227 ? 3.168 -1.279 18.409 1.00 98.38 227 ALA A O 1
ATOM 1776 N N . TRP A 1 228 ? 1.993 0.524 17.785 1.00 98.50 228 TRP A N 1
ATOM 1777 C CA . TRP A 1 228 ? 0.714 -0.181 17.728 1.00 98.50 228 TRP A CA 1
ATOM 1778 C C . TRP A 1 228 ? 0.711 -1.278 16.654 1.00 98.50 228 TRP A C 1
ATOM 1780 O O . TRP A 1 228 ? 0.402 -2.425 16.979 1.00 98.50 228 TRP A O 1
ATOM 1790 N N . PHE A 1 229 ? 1.134 -0.977 15.418 1.00 98.31 229 PHE A N 1
ATOM 1791 C CA . PHE A 1 229 ? 1.218 -1.984 14.345 1.00 98.31 229 PHE A CA 1
ATOM 1792 C C . PHE A 1 229 ? 2.182 -3.123 14.705 1.00 98.31 229 PHE A C 1
ATOM 1794 O O . PHE A 1 229 ? 1.859 -4.295 14.500 1.00 98.31 229 PHE A O 1
ATOM 1801 N N . TRP A 1 230 ? 3.330 -2.799 15.309 1.00 96.75 230 TRP A N 1
ATOM 1802 C CA . TRP A 1 230 ? 4.287 -3.798 15.792 1.00 96.75 230 TRP A CA 1
ATOM 1803 C C . TRP A 1 230 ? 3.671 -4.744 16.833 1.00 96.75 230 TRP A C 1
ATOM 1805 O O . TRP A 1 230 ? 3.773 -5.969 16.712 1.00 96.75 230 TRP A O 1
ATOM 1815 N N . ASN A 1 231 ? 2.990 -4.178 17.834 1.00 97.38 231 ASN A N 1
ATOM 1816 C CA . ASN A 1 231 ? 2.391 -4.925 18.941 1.00 97.38 231 ASN A CA 1
ATOM 1817 C C . ASN A 1 231 ? 1.218 -5.814 18.506 1.00 97.38 231 ASN A C 1
ATOM 1819 O O . ASN A 1 231 ? 0.945 -6.821 19.153 1.00 97.38 231 ASN A O 1
ATOM 1823 N N . LYS A 1 232 ? 0.523 -5.464 17.417 1.00 96.44 232 LYS A N 1
ATOM 1824 C CA . LYS A 1 232 ? -0.544 -6.294 16.837 1.00 96.44 232 LYS A CA 1
ATOM 1825 C C . LYS A 1 232 ? -0.019 -7.455 15.984 1.00 96.44 232 LYS A C 1
ATOM 1827 O O . LYS A 1 232 ? -0.788 -8.344 15.636 1.00 96.44 232 LYS A O 1
ATOM 1832 N N . HIS A 1 233 ? 1.284 -7.486 15.691 1.00 95.94 233 HIS A N 1
ATOM 1833 C CA . HIS A 1 233 ? 1.948 -8.557 14.942 1.00 95.94 233 HIS A CA 1
ATOM 1834 C C . HIS A 1 233 ? 1.359 -8.819 13.549 1.00 95.94 233 HIS A C 1
ATOM 1836 O O . HIS A 1 233 ? 1.225 -9.973 13.128 1.00 95.94 233 HIS A O 1
ATOM 1842 N N . PHE A 1 234 ? 1.039 -7.748 12.827 1.00 96.56 234 PHE A N 1
ATOM 1843 C CA . PHE A 1 234 ? 0.602 -7.836 11.438 1.00 96.56 234 PHE A CA 1
ATOM 1844 C C . PHE A 1 234 ? 1.708 -8.360 10.520 1.00 96.56 234 PHE A C 1
ATOM 1846 O O . PHE A 1 234 ? 2.898 -8.152 10.762 1.00 96.56 234 PHE A O 1
ATOM 1853 N N . AL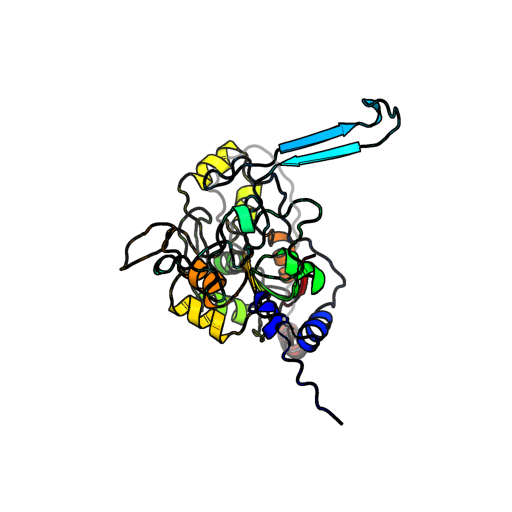A A 1 235 ? 1.301 -9.071 9.469 1.00 95.31 235 ALA A N 1
ATOM 1854 C CA . ALA A 1 235 ? 2.212 -9.581 8.453 1.00 95.31 235 ALA A CA 1
ATOM 1855 C C . ALA A 1 235 ? 2.517 -8.537 7.378 1.00 95.31 235 ALA A C 1
ATOM 1857 O O . ALA A 1 235 ? 3.635 -8.514 6.875 1.00 95.31 235 ALA A O 1
ATOM 1858 N N . ALA A 1 236 ? 1.540 -7.702 7.029 1.00 96.31 236 ALA A N 1
ATOM 1859 C CA . ALA A 1 236 ? 1.669 -6.621 6.059 1.00 96.31 236 ALA A CA 1
ATOM 1860 C C . ALA A 1 236 ? 0.545 -5.598 6.257 1.00 96.31 236 ALA A C 1
ATOM 1862 O O . ALA A 1 236 ? -0.448 -5.872 6.940 1.00 96.31 236 ALA A O 1
ATOM 1863 N N . VAL A 1 237 ? 0.690 -4.432 5.636 1.00 98.25 237 VAL A N 1
ATOM 1864 C CA . VAL A 1 237 ? -0.352 -3.404 5.595 1.00 98.25 237 VAL A CA 1
ATOM 1865 C C . VAL A 1 237 ? -0.574 -2.960 4.161 1.00 98.25 237 VAL A C 1
ATOM 1867 O O . VAL A 1 237 ? 0.375 -2.912 3.390 1.00 98.25 237 VAL A O 1
ATOM 1870 N N . ALA A 1 238 ? -1.803 -2.626 3.797 1.00 98.50 238 ALA A N 1
ATOM 1871 C CA . ALA A 1 238 ? -2.108 -2.012 2.518 1.00 98.50 238 ALA A CA 1
ATOM 1872 C C . ALA A 1 238 ? -3.206 -0.956 2.660 1.00 98.50 238 ALA A C 1
ATOM 1874 O O . ALA A 1 238 ? -4.034 -1.014 3.572 1.00 98.50 238 ALA A O 1
ATOM 1875 N N . GLY A 1 239 ? -3.218 0.007 1.749 1.00 98.44 239 GLY A N 1
ATOM 1876 C CA . GLY A 1 239 ? -4.238 1.039 1.672 1.00 98.44 239 GLY A CA 1
ATOM 1877 C C . GLY A 1 239 ? -4.522 1.469 0.240 1.00 98.44 239 GLY A C 1
ATOM 1878 O O . GLY A 1 239 ? -3.835 1.089 -0.707 1.00 98.44 239 GLY A O 1
ATOM 1879 N N . ASP A 1 240 ? -5.563 2.276 0.091 1.00 98.38 240 ASP A N 1
ATOM 1880 C CA . ASP A 1 240 ? -6.024 2.803 -1.195 1.00 98.38 240 ASP A CA 1
ATOM 1881 C C . ASP A 1 240 ? -5.473 4.204 -1.526 1.00 98.38 240 ASP A C 1
ATOM 1883 O O . ASP A 1 240 ? -5.780 4.760 -2.578 1.00 98.38 240 ASP A O 1
ATOM 1887 N N . ALA A 1 241 ? -4.651 4.786 -0.652 1.00 97.38 241 ALA A N 1
ATOM 1888 C CA . ALA A 1 241 ? -3.999 6.078 -0.863 1.00 97.38 241 ALA A CA 1
ATOM 1889 C C . ALA A 1 241 ? -2.647 5.952 -1.597 1.00 97.38 241 ALA A C 1
ATOM 1891 O O . ALA A 1 241 ? -2.087 4.860 -1.694 1.00 97.38 241 ALA A O 1
ATOM 1892 N N . ILE A 1 242 ? -2.116 7.080 -2.102 1.00 95.38 242 ILE A N 1
ATOM 1893 C CA . ILE A 1 242 ? -0.774 7.163 -2.738 1.00 95.38 242 ILE A CA 1
ATOM 1894 C C . ILE A 1 242 ? 0.388 6.924 -1.772 1.00 95.38 242 ILE A C 1
ATOM 1896 O O . ILE A 1 242 ? 1.521 6.815 -2.224 1.00 95.38 242 ILE A O 1
ATOM 1900 N N . ALA A 1 243 ? 0.105 6.963 -0.473 1.00 97.00 243 ALA A N 1
ATOM 1901 C CA . ALA A 1 243 ? 1.011 6.591 0.592 1.00 97.00 243 ALA A CA 1
ATOM 1902 C C . ALA A 1 243 ? 0.188 5.945 1.710 1.00 97.00 243 ALA A C 1
ATOM 1904 O O . ALA A 1 243 ? -0.928 6.398 1.981 1.00 97.00 243 ALA A O 1
ATOM 1905 N N . PHE A 1 244 ? 0.709 4.921 2.385 1.00 98.31 244 PHE A N 1
ATOM 1906 C CA . PHE A 1 244 ? -0.033 4.302 3.494 1.00 98.31 244 PHE A CA 1
ATOM 1907 C C . PHE A 1 244 ? -0.247 5.260 4.680 1.00 98.31 244 PHE A C 1
ATOM 1909 O O . PHE A 1 244 ? -1.303 5.259 5.322 1.00 98.31 244 PHE A O 1
ATOM 1916 N N . GLU A 1 245 ? 0.752 6.095 4.975 1.00 98.50 245 GLU A N 1
ATOM 1917 C CA . GLU A 1 245 ? 0.664 7.135 6.001 1.00 98.50 245 GLU A CA 1
ATOM 1918 C C . GLU A 1 245 ? 0.313 8.504 5.403 1.00 98.50 245 GLU A C 1
ATOM 1920 O O . GLU A 1 245 ? 0.614 8.799 4.249 1.00 98.50 245 GLU A O 1
ATOM 1925 N N . ALA A 1 246 ? -0.318 9.362 6.202 1.00 98.31 246 ALA A N 1
ATOM 1926 C CA . ALA A 1 246 ? -0.745 10.682 5.755 1.00 98.31 246 ALA A CA 1
ATOM 1927 C C . ALA A 1 246 ? 0.445 11.614 5.459 1.00 98.31 246 ALA A C 1
ATOM 1929 O O . ALA A 1 246 ? 1.329 11.808 6.300 1.00 98.31 246 ALA A O 1
ATOM 1930 N N . ILE A 1 247 ? 0.398 12.287 4.308 1.00 97.44 247 ILE A N 1
ATOM 1931 C CA . ILE A 1 247 ? 1.432 13.214 3.826 1.00 97.44 247 ILE A CA 1
ATOM 1932 C C . ILE A 1 247 ? 0.925 14.661 3.919 1.00 97.44 247 ILE A C 1
ATOM 1934 O O . ILE A 1 247 ? -0.201 14.933 3.487 1.00 97.44 247 ILE A O 1
ATOM 1938 N N . PRO A 1 248 ? 1.746 15.616 4.407 1.00 97.25 248 PRO A N 1
ATOM 1939 C CA . PRO A 1 248 ? 3.154 15.480 4.825 1.00 97.25 248 PRO A CA 1
ATOM 1940 C C . PRO A 1 248 ? 3.314 14.870 6.226 1.00 97.25 248 PRO A C 1
ATOM 1942 O O . PRO A 1 248 ? 2.354 14.891 6.994 1.00 97.25 248 PRO A O 1
ATOM 1945 N N . PRO A 1 249 ? 4.495 14.359 6.609 1.00 97.00 249 PRO A N 1
ATOM 1946 C CA . PRO A 1 249 ? 4.762 13.995 8.000 1.00 97.00 249 PRO A CA 1
ATOM 1947 C C . PRO A 1 249 ? 4.791 15.235 8.906 1.00 97.00 249 PRO A C 1
ATOM 1949 O O . PRO A 1 249 ? 5.019 16.356 8.440 1.00 97.00 249 PRO A O 1
ATOM 1952 N N . ILE A 1 250 ? 4.568 15.032 10.209 1.00 96.38 250 ILE A N 1
ATOM 1953 C CA . ILE A 1 250 ? 4.654 16.086 11.228 1.00 96.38 250 ILE A CA 1
ATOM 1954 C C . ILE A 1 250 ? 5.850 15.819 12.138 1.00 96.38 250 ILE A C 1
ATOM 1956 O O . ILE A 1 250 ? 5.890 14.805 12.828 1.00 96.38 250 ILE A O 1
ATOM 1960 N N . VAL A 1 251 ? 6.783 16.765 12.189 1.00 92.94 251 VAL A N 1
ATOM 1961 C CA . VAL A 1 251 ? 7.945 16.748 13.086 1.00 92.94 251 VAL A CA 1
ATOM 1962 C C . VAL A 1 251 ? 7.883 17.996 13.960 1.00 92.94 251 VAL A C 1
ATOM 1964 O O . VAL A 1 251 ? 7.687 19.103 13.458 1.00 92.94 251 VAL A O 1
ATOM 1967 N N . ASP A 1 252 ? 7.972 17.827 15.281 1.00 91.44 252 ASP A N 1
ATOM 1968 C CA . ASP A 1 252 ? 7.887 18.919 16.266 1.00 91.44 252 ASP A CA 1
ATOM 1969 C C . ASP A 1 252 ? 6.675 19.855 16.061 1.00 91.44 252 ASP A C 1
ATOM 1971 O O . ASP A 1 252 ? 6.752 21.079 16.207 1.00 91.44 252 ASP A O 1
ATOM 1975 N N . GLY A 1 253 ? 5.531 19.269 15.689 1.00 92.50 253 GLY A N 1
ATOM 1976 C CA . GLY A 1 253 ? 4.273 19.986 15.463 1.00 92.50 253 GLY A CA 1
ATOM 1977 C C . GLY A 1 253 ? 4.203 20.774 14.150 1.00 92.50 253 GLY A C 1
ATOM 1978 O O . GLY A 1 253 ? 3.304 21.600 13.995 1.00 92.50 253 GLY A O 1
ATOM 1979 N N . LYS A 1 254 ? 5.128 20.549 13.209 1.00 95.31 254 LYS A N 1
ATOM 1980 C CA . LYS A 1 254 ? 5.162 21.212 11.899 1.00 95.31 254 LYS A CA 1
ATOM 1981 C C . LYS A 1 254 ? 5.247 20.204 10.763 1.00 95.31 254 LYS A C 1
ATOM 1983 O O . LYS A 1 254 ? 5.819 19.133 10.924 1.00 95.31 254 LYS A O 1
ATOM 1988 N N . GLU A 1 255 ? 4.695 20.570 9.612 1.00 96.31 255 GLU A N 1
ATOM 1989 C CA . GLU A 1 255 ? 4.855 19.791 8.383 1.00 96.31 255 GLU A CA 1
ATOM 1990 C C . GLU A 1 255 ? 6.333 19.702 7.994 1.00 96.31 255 GLU A C 1
ATOM 1992 O O . GLU A 1 255 ? 7.051 20.705 8.048 1.00 96.31 255 GLU A O 1
ATOM 1997 N N . SER A 1 256 ? 6.768 18.504 7.613 1.00 96.06 256 SER A N 1
ATOM 1998 C CA . SER A 1 256 ? 8.146 18.223 7.216 1.00 96.06 256 SER A CA 1
ATOM 1999 C C . SER A 1 256 ? 8.231 17.581 5.829 1.00 96.06 256 SER A C 1
ATOM 2001 O O . SER A 1 256 ? 7.230 17.396 5.134 1.00 96.06 256 SER A O 1
ATOM 2003 N N . SER A 1 257 ? 9.456 17.281 5.403 1.00 94.94 257 SER A N 1
ATOM 2004 C CA . SER A 1 257 ? 9.747 16.621 4.130 1.00 94.94 257 SER A CA 1
ATOM 2005 C C . SER A 1 257 ? 9.285 15.162 4.128 1.00 94.94 257 SER A C 1
ATOM 2007 O O . SER A 1 257 ? 9.270 14.514 5.166 1.00 94.94 257 SER A O 1
ATOM 2009 N N . ILE A 1 258 ? 9.019 14.606 2.943 1.00 94.31 258 ILE A N 1
ATOM 2010 C CA . ILE A 1 258 ? 8.741 13.172 2.719 1.00 94.31 258 ILE A CA 1
ATOM 2011 C C . ILE A 1 258 ? 9.825 12.260 3.313 1.00 94.31 258 ILE A C 1
ATOM 2013 O O . ILE A 1 258 ? 9.536 11.138 3.711 1.00 94.31 258 ILE A O 1
ATOM 2017 N N . ALA A 1 259 ? 11.070 12.734 3.416 1.00 95.19 259 ALA A N 1
ATOM 2018 C CA . ALA A 1 259 ? 12.140 11.981 4.073 1.00 95.19 259 ALA A CA 1
ATOM 2019 C C . ALA A 1 259 ? 11.806 11.641 5.542 1.00 95.19 259 ALA A C 1
ATOM 2021 O O . ALA A 1 259 ? 12.237 10.611 6.049 1.00 95.19 259 ALA A O 1
ATOM 2022 N N . ASP A 1 260 ? 10.993 12.460 6.208 1.00 96.81 260 ASP A N 1
ATOM 2023 C CA . ASP A 1 260 ? 10.633 12.288 7.616 1.00 96.81 260 ASP A CA 1
ATOM 2024 C C . ASP A 1 260 ? 9.373 11.434 7.822 1.00 96.81 260 ASP A C 1
ATOM 2026 O O . ASP A 1 260 ? 8.822 11.414 8.923 1.00 96.81 260 ASP A O 1
ATOM 2030 N N . LEU A 1 261 ? 8.900 10.729 6.784 1.00 97.56 261 LEU A N 1
ATOM 2031 C CA . LEU A 1 261 ? 7.814 9.757 6.921 1.00 97.56 261 LEU A CA 1
ATOM 2032 C C . LEU A 1 261 ? 8.175 8.719 7.983 1.00 97.56 261 LEU A C 1
ATOM 2034 O O . LEU A 1 261 ? 9.260 8.128 7.967 1.00 97.56 261 LEU A O 1
ATOM 2038 N N . VAL A 1 262 ? 7.276 8.540 8.945 1.00 97.38 262 VAL A N 1
ATOM 2039 C CA . VAL A 1 262 ? 7.557 7.759 10.146 1.00 97.38 262 VAL A CA 1
ATOM 2040 C C . VAL A 1 262 ? 7.258 6.297 9.860 1.00 97.38 262 VAL A C 1
ATOM 2042 O O . VAL A 1 262 ? 8.141 5.452 10.008 1.00 97.38 262 VAL A O 1
ATOM 2045 N N . LEU A 1 263 ? 6.047 5.976 9.401 1.00 98.38 263 LEU A N 1
ATOM 2046 C CA . LEU A 1 263 ? 5.657 4.580 9.192 1.00 98.38 263 LEU A CA 1
ATOM 2047 C C . LEU A 1 263 ? 6.476 3.921 8.087 1.00 98.38 263 LEU A C 1
ATOM 2049 O O . LEU A 1 263 ? 6.881 2.787 8.283 1.00 98.38 263 LEU A O 1
ATOM 2053 N N . HIS A 1 264 ? 6.820 4.612 7.001 1.00 98.31 264 HIS A N 1
ATOM 2054 C CA . HIS A 1 264 ? 7.669 4.047 5.945 1.00 98.31 264 HIS A CA 1
ATOM 2055 C C . HIS A 1 264 ? 9.022 3.571 6.483 1.00 98.31 264 HIS A C 1
ATOM 2057 O O . HIS A 1 264 ? 9.443 2.447 6.209 1.00 98.31 264 HIS A O 1
ATOM 2063 N N . GLN A 1 265 ? 9.690 4.393 7.302 1.00 97.81 265 GLN A N 1
ATOM 2064 C CA . GLN A 1 265 ? 10.973 4.025 7.906 1.00 97.81 265 GLN A CA 1
ATOM 2065 C C . GLN A 1 265 ? 10.818 2.871 8.897 1.00 97.81 265 GLN A C 1
ATOM 2067 O O . GLN A 1 265 ? 11.585 1.907 8.846 1.00 97.81 265 GLN A O 1
ATOM 2072 N N . TYR A 1 266 ? 9.826 2.955 9.789 1.00 98.06 266 TYR A N 1
ATOM 2073 C CA . TYR A 1 266 ? 9.595 1.917 10.789 1.00 98.06 266 TYR A CA 1
ATOM 2074 C C . TYR A 1 266 ? 9.178 0.595 10.152 1.00 98.06 266 TYR A C 1
ATOM 2076 O O . TYR A 1 266 ? 9.711 -0.446 10.513 1.00 98.06 266 TYR A O 1
ATOM 2084 N N . PHE A 1 267 ? 8.263 0.615 9.194 1.00 98.31 267 PHE A N 1
ATOM 2085 C CA . PHE A 1 267 ? 7.721 -0.587 8.583 1.00 98.31 267 PHE A CA 1
ATOM 2086 C C . PHE A 1 267 ? 8.766 -1.247 7.697 1.00 98.31 267 PHE A C 1
ATOM 2088 O O . PHE A 1 267 ? 9.166 -2.371 7.983 1.00 98.31 267 PHE A O 1
ATOM 2095 N N . LEU A 1 268 ? 9.294 -0.540 6.699 1.00 97.62 268 LEU A N 1
ATOM 2096 C CA . LEU A 1 268 ? 10.161 -1.160 5.702 1.00 97.62 268 LEU A CA 1
ATOM 2097 C C . LEU A 1 268 ? 11.562 -1.432 6.254 1.00 97.62 268 LEU A C 1
ATOM 2099 O O . LEU A 1 268 ? 12.043 -2.558 6.178 1.00 97.62 268 LEU A O 1
ATOM 2103 N N . SER A 1 269 ? 12.208 -0.427 6.852 1.00 96.38 269 SER A N 1
ATOM 2104 C CA . SER A 1 269 ? 13.618 -0.538 7.251 1.00 96.38 269 SER A CA 1
ATOM 2105 C C . SER A 1 269 ? 13.848 -1.128 8.640 1.00 96.38 269 SER A C 1
ATOM 2107 O O . SER A 1 269 ? 14.913 -1.698 8.872 1.00 96.38 269 SER A O 1
ATOM 2109 N N . LEU A 1 270 ? 12.903 -0.992 9.576 1.00 95.69 270 LEU A N 1
ATOM 2110 C CA . LEU A 1 270 ? 13.095 -1.470 10.953 1.00 95.69 270 LEU A CA 1
ATOM 2111 C C . LEU A 1 270 ? 12.358 -2.787 11.217 1.00 95.69 270 LEU A C 1
ATOM 2113 O O . LEU A 1 270 ? 12.973 -3.760 11.643 1.00 95.69 270 LEU A O 1
ATOM 2117 N N . PHE A 1 271 ? 11.053 -2.836 10.965 1.00 95.94 271 PHE A N 1
ATOM 2118 C CA . PHE A 1 271 ? 10.210 -3.989 11.286 1.00 95.94 271 PHE A CA 1
ATOM 2119 C C . PHE A 1 271 ? 10.250 -5.074 10.209 1.00 95.94 271 PHE A C 1
ATOM 2121 O O . PHE A 1 271 ? 9.982 -6.235 10.513 1.00 95.94 271 PHE A O 1
ATOM 2128 N N . GLY A 1 272 ? 10.571 -4.706 8.967 1.00 95.50 272 GLY A N 1
ATOM 2129 C CA . GLY A 1 272 ? 10.440 -5.596 7.817 1.00 95.50 272 GLY A CA 1
ATOM 2130 C C . GLY A 1 272 ? 8.977 -5.863 7.451 1.00 95.50 272 GLY A C 1
ATOM 2131 O O . GLY A 1 272 ? 8.662 -6.962 7.006 1.00 95.50 272 GLY A O 1
ATOM 2132 N N . LEU A 1 273 ? 8.092 -4.893 7.699 1.00 96.25 273 LEU A N 1
ATOM 2133 C CA . LEU A 1 273 ? 6.658 -4.908 7.425 1.00 96.25 273 LEU A CA 1
ATOM 2134 C C . LEU A 1 273 ? 6.382 -4.287 6.042 1.00 96.25 273 LEU A C 1
ATOM 2136 O O . LEU A 1 273 ? 6.569 -3.081 5.888 1.00 96.25 273 LEU A O 1
ATOM 2140 N N . PRO A 1 274 ? 5.939 -5.066 5.039 1.00 95.94 274 PRO A N 1
ATOM 2141 C CA . PRO A 1 274 ? 5.650 -4.545 3.704 1.00 95.94 274 PRO A CA 1
ATOM 2142 C C . PRO A 1 274 ? 4.443 -3.603 3.684 1.00 95.94 274 PRO A C 1
ATOM 2144 O O . PRO A 1 274 ? 3.483 -3.800 4.438 1.00 95.94 274 PRO A O 1
ATOM 2147 N N . ILE A 1 275 ? 4.483 -2.634 2.768 1.00 98.31 275 ILE A N 1
ATOM 2148 C CA . ILE A 1 275 ? 3.434 -1.632 2.553 1.00 98.31 275 ILE A CA 1
ATOM 2149 C C . ILE A 1 275 ? 2.811 -1.835 1.173 1.00 98.31 275 ILE A C 1
ATOM 2151 O O . ILE A 1 275 ? 3.528 -1.977 0.190 1.00 98.31 275 ILE A O 1
ATOM 2155 N N . GLY A 1 276 ? 1.485 -1.876 1.097 1.00 98.19 276 GLY A N 1
ATOM 2156 C CA . GLY A 1 276 ? 0.726 -1.865 -0.146 1.00 98.19 276 GLY A CA 1
ATOM 2157 C C . GLY A 1 276 ? 0.017 -0.530 -0.339 1.00 98.19 276 GLY A C 1
ATOM 2158 O O . GLY A 1 276 ? -0.596 -0.004 0.590 1.00 98.19 276 GLY A O 1
ATOM 2159 N N . GLU A 1 277 ? 0.075 0.020 -1.544 1.00 98.38 277 GLU A N 1
ATOM 2160 C CA . GLU A 1 277 ? -0.449 1.359 -1.837 1.00 98.38 277 GLU A CA 1
ATOM 2161 C C . GLU A 1 277 ? -1.277 1.346 -3.115 1.00 98.38 277 GLU A C 1
ATOM 2163 O O . GLU A 1 277 ? -1.038 0.517 -3.997 1.00 98.38 277 GLU A O 1
ATOM 2168 N N . LEU A 1 278 ? -2.236 2.274 -3.220 1.00 97.50 278 LEU A N 1
ATOM 2169 C CA . LEU A 1 278 ? -3.150 2.413 -4.358 1.00 97.50 278 LEU A CA 1
ATOM 2170 C C . LEU A 1 278 ? -3.996 1.166 -4.649 1.00 97.50 278 LEU A C 1
ATOM 2172 O O . LEU A 1 278 ? -4.248 0.850 -5.810 1.00 97.50 278 LEU A O 1
ATOM 2176 N N . TRP A 1 279 ? -4.422 0.427 -3.626 1.00 98.12 279 TRP A N 1
ATOM 2177 C CA . TRP A 1 279 ? -5.326 -0.715 -3.806 1.00 98.12 279 TRP A CA 1
ATOM 2178 C C . TRP A 1 279 ? -6.763 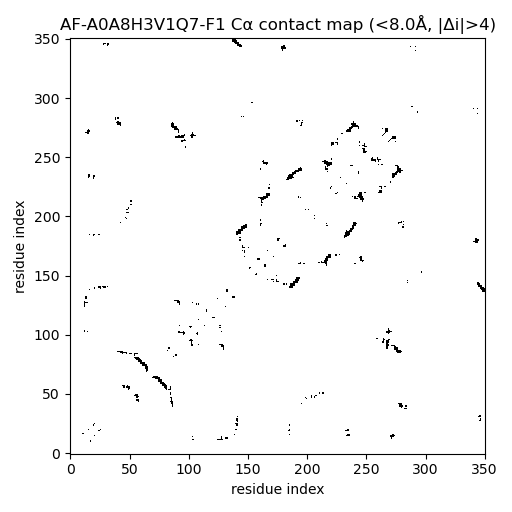-0.251 -4.077 1.00 98.12 279 TRP A C 1
ATOM 2180 O O . TRP A 1 279 ? -7.222 0.745 -3.518 1.00 98.12 279 TRP A O 1
ATOM 2190 N N . ASP A 1 280 ? -7.506 -0.989 -4.901 1.00 97.56 280 ASP A N 1
ATOM 2191 C CA . ASP A 1 280 ? -8.950 -0.785 -5.036 1.00 97.56 280 ASP A CA 1
ATOM 2192 C C . ASP A 1 280 ? -9.691 -1.614 -3.981 1.00 97.56 280 ASP A C 1
ATOM 2194 O O . ASP A 1 280 ? -9.747 -2.843 -4.031 1.00 97.56 280 ASP A O 1
ATOM 2198 N N . LEU A 1 281 ? -10.256 -0.920 -2.993 1.00 97.62 281 LEU A N 1
ATOM 2199 C CA . LEU A 1 281 ? -10.971 -1.531 -1.874 1.00 97.62 281 LEU A CA 1
ATOM 2200 C C . LEU A 1 281 ? -12.485 -1.287 -1.936 1.00 97.62 281 LEU A C 1
ATOM 2202 O O . LEU A 1 281 ? -13.205 -1.704 -1.024 1.00 97.62 281 LEU A O 1
ATOM 2206 N N . LYS A 1 282 ? -12.998 -0.616 -2.978 1.00 96.25 282 LYS A N 1
ATOM 2207 C CA . LYS A 1 282 ? -14.414 -0.224 -3.062 1.00 96.25 282 LYS A CA 1
ATOM 2208 C C . LYS A 1 282 ? -15.327 -1.439 -3.195 1.00 96.25 282 LYS A C 1
ATOM 2210 O O . LYS A 1 282 ? -16.240 -1.607 -2.388 1.00 96.25 282 LYS A O 1
ATOM 2215 N N . ALA A 1 283 ? -15.043 -2.324 -4.149 1.00 95.75 283 ALA A N 1
ATOM 2216 C CA . ALA A 1 283 ? -15.839 -3.534 -4.353 1.00 95.75 283 ALA A CA 1
ATOM 2217 C C . ALA A 1 283 ? -15.805 -4.467 -3.126 1.00 95.75 283 ALA A C 1
ATOM 2219 O O . ALA A 1 283 ? -16.818 -5.075 -2.772 1.00 95.75 283 ALA A O 1
ATOM 2220 N N . LEU A 1 284 ? -14.656 -4.546 -2.440 1.00 95.19 284 LEU A N 1
ATOM 2221 C CA . LEU A 1 284 ? -14.520 -5.306 -1.197 1.00 95.19 284 LEU A CA 1
ATOM 2222 C C . LEU A 1 284 ? -15.389 -4.708 -0.082 1.00 95.19 284 LEU A C 1
ATOM 2224 O O . LEU A 1 284 ? -16.158 -5.434 0.542 1.00 95.19 284 LEU A O 1
ATOM 2228 N N . SER A 1 285 ? -15.318 -3.390 0.120 1.00 95.12 285 SER A N 1
ATOM 2229 C CA . SER A 1 285 ? -16.151 -2.655 1.081 1.00 95.12 285 SER A CA 1
ATOM 2230 C C . SER A 1 285 ? -17.646 -2.900 0.861 1.00 95.12 285 SER A C 1
ATOM 2232 O O . SER A 1 285 ? -18.354 -3.269 1.801 1.00 95.12 285 SER A O 1
ATOM 2234 N N . GLU A 1 286 ? -18.122 -2.775 -0.380 1.00 94.50 286 GLU A N 1
ATOM 2235 C CA . GLU A 1 286 ? -19.525 -3.005 -0.739 1.00 94.50 286 GLU A CA 1
ATOM 2236 C C . GLU A 1 286 ? -19.958 -4.449 -0.459 1.00 94.50 286 GLU A C 1
ATOM 2238 O O . GLU A 1 286 ? -21.030 -4.684 0.109 1.00 94.50 286 GLU A O 1
ATOM 2243 N N . LYS A 1 287 ? -19.113 -5.431 -0.800 1.00 92.88 287 LYS A N 1
ATOM 2244 C CA . LYS A 1 287 ? -19.410 -6.844 -0.547 1.00 92.88 287 LYS A CA 1
ATOM 2245 C C . LYS A 1 287 ? -19.443 -7.163 0.947 1.00 92.88 287 LYS A C 1
ATOM 2247 O O . LYS A 1 287 ? -20.367 -7.848 1.387 1.00 92.88 287 LYS A O 1
ATOM 2252 N N . CYS A 1 288 ? -18.495 -6.645 1.726 1.00 89.88 288 CYS A N 1
ATOM 2253 C CA . CYS A 1 288 ? -18.498 -6.775 3.181 1.00 89.88 288 CYS A CA 1
ATOM 2254 C C . CYS A 1 288 ? -19.758 -6.133 3.783 1.00 89.88 288 CYS A C 1
ATOM 2256 O O . CYS A 1 288 ? -20.453 -6.762 4.574 1.00 89.88 288 CYS A O 1
ATOM 2258 N N . ALA A 1 289 ? -20.127 -4.923 3.357 1.00 89.50 289 ALA A N 1
ATOM 2259 C CA . ALA A 1 289 ? -21.338 -4.264 3.841 1.00 89.50 289 ALA A CA 1
ATOM 2260 C C . ALA A 1 289 ? -22.616 -5.077 3.561 1.00 89.50 289 ALA A C 1
ATOM 2262 O O . ALA A 1 289 ? -23.499 -5.134 4.419 1.00 89.50 289 ALA A O 1
ATOM 2263 N N . ALA A 1 290 ? -22.697 -5.724 2.393 1.00 88.19 290 ALA A N 1
ATOM 2264 C CA . ALA A 1 290 ? -23.834 -6.554 2.005 1.00 88.19 290 ALA A CA 1
ATOM 2265 C C . ALA A 1 290 ? -23.945 -7.861 2.812 1.00 88.19 290 ALA A C 1
ATOM 2267 O O . ALA A 1 290 ? -25.056 -8.274 3.137 1.00 88.19 290 ALA A O 1
ATOM 2268 N N . ILE A 1 291 ? -22.819 -8.511 3.129 1.00 82.50 291 ILE A N 1
ATOM 2269 C CA . ILE A 1 291 ? -22.797 -9.770 3.898 1.00 82.50 291 ILE A CA 1
ATOM 2270 C C . ILE A 1 291 ? -23.113 -9.505 5.369 1.00 82.50 291 ILE A C 1
ATOM 2272 O O . ILE A 1 291 ? -24.004 -10.127 5.938 1.00 82.50 291 ILE A O 1
ATOM 2276 N N . TYR A 1 292 ? -22.419 -8.540 5.968 1.00 72.06 292 TYR A N 1
ATOM 2277 C CA . TYR A 1 292 ? -22.464 -8.287 7.409 1.00 72.06 292 TYR A CA 1
ATOM 2278 C C . TYR A 1 292 ? -23.535 -7.254 7.793 1.00 72.06 292 TYR A C 1
ATOM 2280 O O . TYR A 1 292 ? -23.399 -6.571 8.800 1.00 72.06 292 TYR A O 1
ATOM 2288 N N . LYS A 1 293 ? -24.567 -7.093 6.943 1.00 63.50 293 LYS A N 1
ATOM 2289 C CA . LYS A 1 293 ? -25.742 -6.213 7.118 1.00 63.50 293 LYS A CA 1
ATOM 2290 C C . LYS A 1 293 ? -25.426 -4.882 7.812 1.00 63.50 293 LYS A C 1
ATOM 2292 O O . LYS A 1 293 ? -26.162 -4.454 8.704 1.00 63.50 293 LYS A O 1
ATOM 2297 N N . ARG A 1 294 ? -24.350 -4.201 7.394 1.00 58.44 294 ARG A N 1
ATOM 2298 C CA . ARG A 1 294 ? -23.947 -2.933 8.022 1.00 58.44 294 ARG A CA 1
ATOM 2299 C C . ARG A 1 294 ? -25.148 -1.981 7.988 1.00 58.44 294 ARG A C 1
ATOM 2301 O O . ARG A 1 294 ? -25.678 -1.744 6.898 1.00 58.44 294 ARG A O 1
ATOM 2308 N N . PRO A 1 295 ? -25.608 -1.435 9.129 1.00 45.78 295 PRO A N 1
ATOM 2309 C CA . PRO A 1 295 ? -26.805 -0.616 9.140 1.00 45.78 295 PRO A CA 1
ATOM 2310 C C . PRO A 1 295 ? -26.569 0.609 8.262 1.00 45.78 295 PRO A C 1
ATOM 2312 O O . PRO A 1 295 ? -25.757 1.485 8.577 1.00 45.78 295 PRO A O 1
ATOM 2315 N N . ALA A 1 296 ? -27.293 0.677 7.145 1.00 43.97 296 ALA A N 1
ATOM 2316 C CA . ALA A 1 296 ? -27.386 1.878 6.341 1.00 43.97 296 ALA A CA 1
ATOM 2317 C C . ALA A 1 296 ? -28.095 2.934 7.194 1.00 43.97 296 ALA A C 1
ATOM 2319 O O . ALA A 1 296 ? -29.322 3.028 7.203 1.00 43.97 296 ALA A O 1
ATOM 2320 N N . LYS A 1 297 ? -27.348 3.735 7.964 1.00 41.69 297 LYS A N 1
ATOM 2321 C CA . LYS A 1 297 ? -27.924 4.961 8.514 1.00 41.69 297 LYS A CA 1
ATOM 2322 C C . LYS A 1 297 ? -28.303 5.812 7.315 1.00 41.69 297 LYS A C 1
ATOM 2324 O O . LYS A 1 297 ? -27.425 6.283 6.596 1.00 41.69 297 LYS A O 1
ATOM 2329 N N . ALA A 1 298 ? -29.609 5.955 7.098 1.00 33.59 298 ALA A N 1
ATOM 2330 C CA . ALA A 1 298 ? -30.177 6.814 6.079 1.00 33.59 298 ALA A CA 1
ATOM 2331 C C . ALA A 1 298 ? -29.472 8.171 6.140 1.00 33.59 298 ALA A C 1
ATOM 2333 O O . ALA A 1 298 ? -29.665 8.952 7.077 1.00 33.59 298 ALA A O 1
ATOM 2334 N N . ILE A 1 299 ? -28.618 8.436 5.152 1.00 34.78 299 ILE A N 1
ATOM 2335 C CA . ILE A 1 299 ? -28.101 9.771 4.914 1.00 34.78 299 ILE A CA 1
ATOM 2336 C C . ILE A 1 299 ? -29.353 10.585 4.612 1.00 34.78 299 ILE A C 1
ATOM 2338 O O . ILE A 1 299 ? -29.968 10.412 3.561 1.00 34.78 299 ILE A O 1
ATOM 2342 N N . LYS A 1 300 ? -29.783 11.436 5.551 1.00 30.98 300 LYS A N 1
ATOM 2343 C CA . LYS A 1 300 ? -30.766 12.473 5.242 1.00 30.98 300 LYS A CA 1
ATOM 2344 C C . LYS A 1 300 ? -30.104 13.367 4.204 1.00 30.98 300 LYS A C 1
ATOM 2346 O O . LYS A 1 300 ? -29.358 14.278 4.555 1.00 30.98 300 LYS A O 1
ATOM 2351 N N . ALA A 1 301 ? -30.332 13.060 2.930 1.00 31.28 301 ALA A N 1
ATOM 2352 C CA . ALA A 1 301 ? -30.008 13.951 1.841 1.00 31.28 301 ALA A CA 1
ATOM 2353 C C . ALA A 1 301 ? -30.679 15.284 2.179 1.00 31.28 301 ALA A C 1
ATOM 2355 O O . ALA A 1 301 ? -31.902 15.360 2.318 1.00 31.28 301 ALA A O 1
ATOM 2356 N N . ALA A 1 302 ? -29.873 16.319 2.408 1.00 32.06 302 ALA A N 1
ATOM 2357 C CA . ALA A 1 302 ? -30.394 17.665 2.500 1.00 32.06 302 ALA A CA 1
ATOM 2358 C C . ALA A 1 302 ? -31.043 17.957 1.145 1.00 32.06 302 ALA A C 1
ATOM 2360 O O . ALA A 1 302 ? -30.352 18.076 0.135 1.00 32.06 302 ALA A O 1
ATOM 2361 N N . ALA A 1 303 ? -32.377 17.971 1.122 1.00 27.80 303 ALA A N 1
ATOM 2362 C CA . ALA A 1 303 ? -33.142 18.257 -0.077 1.00 27.80 303 ALA A CA 1
ATOM 2363 C C . ALA A 1 303 ? -32.642 19.581 -0.687 1.00 27.80 303 ALA A C 1
ATOM 2365 O O . ALA A 1 303 ? -32.472 20.561 0.052 1.00 27.80 303 ALA A O 1
ATOM 2366 N N . PRO A 1 304 ? -32.411 19.646 -2.010 1.00 31.14 304 PRO A N 1
ATOM 2367 C CA . PRO A 1 304 ? -32.124 20.908 -2.669 1.00 31.14 304 PRO A CA 1
ATOM 2368 C C . PRO A 1 304 ? -33.281 21.871 -2.391 1.00 31.14 304 PRO A C 1
ATOM 2370 O O . PRO A 1 304 ? -34.450 21.509 -2.541 1.00 31.14 304 PRO A O 1
ATOM 2373 N N . ARG A 1 305 ? -32.973 23.101 -1.964 1.00 30.88 305 ARG A N 1
ATOM 2374 C CA . ARG A 1 305 ? -33.987 24.155 -1.851 1.00 30.88 305 ARG A CA 1
ATOM 2375 C C . ARG A 1 305 ? -34.635 24.345 -3.223 1.00 30.88 305 ARG A C 1
ATOM 2377 O O . ARG A 1 305 ? -33.955 24.678 -4.190 1.00 30.88 305 ARG A O 1
ATOM 2384 N N . ALA A 1 306 ? -35.941 24.108 -3.277 1.00 31.00 306 ALA A N 1
ATOM 2385 C CA . ALA A 1 306 ? -36.752 24.192 -4.478 1.00 31.00 306 ALA A CA 1
ATOM 2386 C C . ALA A 1 306 ? -36.747 25.612 -5.072 1.00 31.00 306 ALA A C 1
ATOM 2388 O O . ALA A 1 306 ? -37.111 26.579 -4.403 1.00 31.00 306 ALA A O 1
ATOM 2389 N N . GLY A 1 307 ? -36.370 25.705 -6.348 1.00 27.98 307 GLY A N 1
ATOM 2390 C CA . GLY A 1 307 ? -36.798 26.748 -7.277 1.00 27.98 307 GLY A CA 1
ATOM 2391 C C . GLY A 1 307 ? -37.912 26.194 -8.177 1.00 27.98 307 GLY A C 1
ATOM 2392 O O . GLY A 1 307 ? -37.918 25.013 -8.502 1.00 27.98 307 GLY A O 1
ATOM 2393 N N . THR A 1 308 ? -38.870 27.053 -8.503 1.00 27.31 308 THR A N 1
ATOM 2394 C CA . THR A 1 308 ? -40.225 26.855 -9.068 1.00 27.31 308 THR A CA 1
ATOM 2395 C C . THR A 1 308 ? -40.378 26.047 -10.389 1.00 27.31 308 THR A C 1
ATOM 2397 O O . THR A 1 308 ? -39.403 25.863 -11.111 1.00 27.31 308 THR A O 1
ATOM 2400 N N . PRO A 1 309 ? -41.613 25.580 -10.719 1.00 30.20 309 PRO A N 1
ATOM 2401 C CA . PRO A 1 309 ? -41.894 24.338 -11.460 1.00 30.20 309 PRO A CA 1
ATOM 2402 C C . PRO A 1 309 ? -42.281 24.516 -12.939 1.00 30.20 309 PRO A C 1
ATOM 2404 O O . PRO A 1 309 ? -42.831 25.551 -13.307 1.00 30.20 309 PRO A O 1
ATOM 2407 N N . VAL A 1 310 ? -42.163 23.439 -13.735 1.00 24.11 310 VAL A N 1
ATOM 2408 C CA . VAL A 1 310 ? -43.024 23.180 -14.909 1.00 24.11 310 VAL A CA 1
ATOM 2409 C C . VAL A 1 310 ? -43.299 21.665 -15.070 1.00 24.11 310 VAL A C 1
ATOM 2411 O O . VAL A 1 310 ? -42.376 20.887 -15.266 1.00 24.11 310 VAL A O 1
ATOM 2414 N N . ALA A 1 311 ? -44.594 21.316 -15.021 1.00 22.98 311 ALA A N 1
ATOM 2415 C CA . ALA A 1 311 ? -45.312 20.166 -15.615 1.00 22.98 311 ALA A CA 1
ATOM 2416 C C . ALA A 1 311 ? -45.105 18.693 -15.134 1.00 22.98 311 ALA A C 1
ATOM 2418 O O . ALA A 1 311 ? -44.207 17.994 -15.577 1.00 22.98 311 ALA A O 1
ATOM 2419 N N . ALA A 1 312 ? -46.104 18.224 -14.358 1.00 22.91 312 ALA A N 1
ATOM 2420 C CA . ALA A 1 312 ? -46.882 16.962 -14.471 1.00 22.91 312 ALA A CA 1
ATOM 2421 C C . ALA A 1 312 ? -46.250 15.544 -14.280 1.00 22.91 312 ALA A C 1
ATOM 2423 O O . ALA A 1 312 ? -45.682 14.988 -15.208 1.00 22.91 312 ALA A O 1
ATOM 2424 N N . ALA A 1 313 ? -46.472 14.967 -13.075 1.00 23.27 313 ALA A N 1
ATOM 2425 C CA . ALA A 1 313 ? -47.189 13.714 -12.668 1.00 23.27 313 ALA A CA 1
ATOM 2426 C C . ALA A 1 313 ? -47.189 12.413 -13.546 1.00 23.27 313 ALA A C 1
ATOM 2428 O O . ALA A 1 313 ? -47.163 12.534 -14.766 1.00 23.27 313 ALA A O 1
ATOM 2429 N N . PRO A 1 314 ? -47.370 11.178 -12.975 1.00 28.52 314 PRO A N 1
ATOM 2430 C CA . PRO A 1 314 ? -48.074 10.877 -11.715 1.00 28.52 314 PRO A CA 1
ATOM 2431 C C . PRO A 1 314 ? -47.402 9.894 -10.726 1.00 28.52 314 PRO A C 1
ATOM 2433 O O . PRO A 1 314 ? -46.366 9.286 -10.976 1.00 28.52 314 PRO A O 1
ATOM 2436 N N . ALA A 1 315 ? -48.060 9.818 -9.568 1.00 22.39 315 ALA A N 1
ATOM 2437 C CA . ALA A 1 315 ? -47.704 9.168 -8.317 1.00 22.39 315 ALA A CA 1
ATOM 2438 C C . ALA A 1 315 ? -48.049 7.667 -8.245 1.00 22.39 315 ALA A C 1
ATOM 2440 O O . ALA A 1 315 ? -48.942 7.189 -8.944 1.00 22.39 315 ALA A O 1
ATOM 2441 N N . LEU A 1 316 ? -47.395 6.974 -7.311 1.00 22.11 316 LEU A N 1
ATOM 2442 C CA . LEU A 1 316 ? -47.829 5.710 -6.715 1.00 22.11 316 LEU A CA 1
ATOM 2443 C C . LEU A 1 316 ? -47.746 5.876 -5.190 1.00 22.11 316 LEU A C 1
ATOM 2445 O O . LEU A 1 316 ? -46.655 5.985 -4.634 1.00 22.11 316 LEU A O 1
ATOM 2449 N N . GLU A 1 317 ? -48.908 5.969 -4.544 1.00 22.36 317 GLU A N 1
ATOM 2450 C CA . GLU A 1 317 ? -49.075 5.834 -3.094 1.00 22.36 317 GLU A CA 1
ATOM 2451 C C . GLU A 1 317 ? -49.012 4.348 -2.721 1.00 22.36 317 GLU A C 1
ATOM 2453 O O . GLU A 1 317 ? -49.587 3.507 -3.415 1.00 22.36 317 GLU A O 1
ATOM 2458 N N . VAL A 1 318 ? -48.347 4.027 -1.611 1.00 24.88 318 VAL A N 1
ATOM 2459 C CA . VAL A 1 318 ? -48.494 2.741 -0.922 1.00 24.88 318 VAL A CA 1
ATOM 2460 C C . VAL A 1 318 ? -48.801 3.058 0.541 1.00 24.88 318 VAL A C 1
ATOM 2462 O O . VAL A 1 318 ? -48.013 3.729 1.204 1.00 24.88 318 VAL A O 1
ATOM 2465 N N . GLU A 1 319 ? -49.977 2.631 1.004 1.00 23.86 319 GLU A N 1
ATOM 2466 C CA . GLU A 1 319 ? -50.413 2.681 2.404 1.00 23.86 319 GLU A CA 1
ATOM 2467 C C . GLU A 1 319 ? -49.529 1.775 3.279 1.00 23.86 319 GLU A C 1
ATOM 2469 O O . GLU A 1 319 ? -49.384 0.584 2.998 1.00 23.86 319 GLU A O 1
ATOM 2474 N N . GLU A 1 320 ? -48.986 2.311 4.375 1.00 28.31 320 GLU A N 1
ATOM 2475 C CA . GLU A 1 320 ? -48.434 1.511 5.474 1.00 28.31 320 GLU A CA 1
ATOM 2476 C C . GLU A 1 320 ? -49.563 1.098 6.428 1.00 28.31 320 GLU A C 1
ATOM 2478 O O . GLU A 1 320 ? -50.178 1.927 7.102 1.00 28.31 320 GLU A O 1
ATOM 2483 N N . ALA A 1 321 ? -49.823 -0.208 6.500 1.00 27.66 321 ALA A N 1
ATOM 2484 C CA . ALA A 1 321 ? -50.635 -0.809 7.546 1.00 27.66 321 ALA A CA 1
ATOM 2485 C C . ALA A 1 321 ? -49.793 -0.974 8.823 1.00 27.66 321 ALA A C 1
ATOM 2487 O O . ALA A 1 321 ? -48.756 -1.636 8.817 1.00 27.66 321 ALA A O 1
ATOM 2488 N N . MET A 1 322 ? -50.260 -0.388 9.927 1.00 31.84 322 MET A N 1
ATOM 2489 C CA . MET A 1 322 ? -49.713 -0.599 11.268 1.00 31.84 322 MET A CA 1
ATOM 2490 C C . MET A 1 322 ? -49.938 -2.052 11.715 1.00 31.84 322 MET A C 1
ATOM 2492 O O . MET A 1 322 ? -51.084 -2.481 11.861 1.00 31.84 322 MET A O 1
ATOM 2496 N N . LEU A 1 323 ? -48.857 -2.785 11.990 1.00 31.92 323 LEU A N 1
ATOM 2497 C CA . LEU A 1 323 ? -48.877 -4.017 12.786 1.00 31.92 323 LEU A CA 1
ATOM 2498 C C . LEU A 1 323 ? -48.266 -3.743 14.167 1.00 31.92 323 LEU A C 1
ATOM 2500 O O . LEU A 1 323 ? -47.360 -2.926 14.309 1.00 31.92 323 LEU A O 1
ATOM 2504 N N . ALA A 1 324 ? -48.856 -4.373 15.181 1.00 36.88 324 ALA A N 1
ATOM 2505 C CA . ALA A 1 324 ? -48.713 -4.057 16.596 1.00 36.88 324 ALA A CA 1
ATOM 2506 C C . ALA A 1 324 ? -47.347 -4.447 17.204 1.00 36.88 324 ALA A C 1
ATOM 2508 O O . ALA A 1 324 ? -46.763 -5.473 16.863 1.00 36.88 324 ALA A O 1
ATOM 2509 N N . ASP A 1 325 ? -46.911 -3.635 18.172 1.00 46.78 325 ASP A N 1
ATOM 2510 C CA . ASP A 1 325 ? -45.603 -3.604 18.858 1.00 46.78 325 ASP A CA 1
ATOM 2511 C C . ASP A 1 325 ? -45.138 -4.899 19.573 1.00 46.78 325 ASP A C 1
ATOM 2513 O O . ASP A 1 325 ? -43.996 -4.962 20.025 1.00 46.78 325 ASP A O 1
ATOM 2517 N N . GLU A 1 326 ? -45.961 -5.947 19.701 1.00 40.47 326 GLU A N 1
ATOM 2518 C CA . GLU A 1 326 ? -45.592 -7.145 20.485 1.00 40.47 326 GLU A CA 1
ATOM 2519 C C . GLU A 1 326 ? -44.887 -8.251 19.676 1.00 40.47 326 GLU A C 1
ATOM 2521 O O . GLU A 1 326 ? -44.027 -8.937 20.229 1.00 40.47 326 GLU A O 1
ATOM 2526 N N . GLU A 1 327 ? -45.138 -8.394 18.367 1.00 38.81 327 GLU A N 1
ATOM 2527 C CA . GLU A 1 327 ? -44.414 -9.380 17.530 1.00 38.81 327 GLU A CA 1
ATOM 2528 C C . GLU A 1 327 ? -43.003 -8.905 17.134 1.00 38.81 327 GLU A C 1
ATOM 2530 O O . GLU A 1 327 ? -42.102 -9.718 16.920 1.00 38.81 327 GLU A O 1
ATOM 2535 N N . LEU A 1 328 ? -42.770 -7.587 17.116 1.00 42.34 328 LEU A N 1
ATOM 2536 C CA . LEU A 1 328 ? -41.462 -6.981 16.835 1.00 42.34 328 LEU A CA 1
ATOM 2537 C C . LEU A 1 328 ? -40.428 -7.262 17.935 1.00 42.34 328 LEU A C 1
ATOM 2539 O O . LEU A 1 328 ? -39.248 -7.428 17.631 1.00 42.34 328 LEU A O 1
ATOM 2543 N N . ASN A 1 329 ? -40.854 -7.363 19.198 1.00 41.41 329 ASN A N 1
ATOM 2544 C CA . ASN A 1 329 ? -39.937 -7.623 20.312 1.00 41.41 329 ASN A CA 1
ATOM 2545 C C . ASN A 1 329 ? -39.483 -9.088 20.383 1.00 41.41 329 ASN A C 1
ATOM 2547 O O . ASN A 1 329 ? -38.318 -9.337 20.681 1.00 41.41 329 ASN A O 1
ATOM 2551 N N . LEU A 1 330 ? -40.354 -10.047 20.053 1.00 38.53 330 LEU A N 1
ATOM 2552 C CA . LEU A 1 330 ? -39.992 -11.470 20.018 1.00 38.53 330 LEU A CA 1
ATOM 2553 C C . LEU A 1 330 ? -39.068 -11.797 18.834 1.00 38.53 330 LEU A C 1
ATOM 2555 O O . LEU A 1 330 ? -38.089 -12.518 19.008 1.00 38.53 330 LEU A O 1
ATOM 2559 N N . LEU A 1 331 ? -39.292 -11.179 17.668 1.00 41.47 331 LEU A N 1
ATOM 2560 C CA . LEU A 1 331 ? -38.377 -11.289 16.525 1.00 41.47 331 LEU A CA 1
ATOM 2561 C C . LEU A 1 331 ? -37.031 -10.586 16.776 1.00 41.47 331 LEU A C 1
ATOM 2563 O O . LEU A 1 331 ? -35.999 -11.060 16.305 1.00 41.47 331 LEU A O 1
ATOM 2567 N N . ALA A 1 332 ? -37.006 -9.492 17.546 1.00 41.53 332 ALA A N 1
ATOM 2568 C CA . ALA A 1 332 ? -35.765 -8.818 17.937 1.00 41.53 332 ALA A CA 1
ATOM 2569 C C . ALA A 1 332 ? -34.944 -9.615 18.971 1.00 41.53 332 ALA A C 1
ATOM 2571 O O . ALA A 1 332 ? -33.716 -9.502 19.004 1.00 41.53 332 ALA A O 1
ATOM 2572 N N . GLU A 1 333 ? -35.599 -10.423 19.807 1.00 38.66 333 GLU A N 1
ATOM 2573 C CA . GLU A 1 333 ? -34.937 -11.266 20.807 1.00 38.66 333 GLU A CA 1
ATOM 2574 C C . GLU A 1 333 ? -34.453 -12.603 20.210 1.00 38.66 333 GLU A C 1
ATOM 2576 O O . GLU A 1 333 ? -33.349 -13.041 20.534 1.00 38.66 333 GLU A O 1
ATOM 2581 N N . GLU A 1 334 ? -35.181 -13.184 19.244 1.00 35.78 334 GLU A N 1
ATOM 2582 C CA . GLU A 1 334 ? -34.701 -14.328 18.447 1.00 35.78 334 GLU A CA 1
ATOM 2583 C C . GLU A 1 334 ? -33.586 -13.942 17.455 1.00 35.78 334 GLU A C 1
ATOM 2585 O O . GLU A 1 334 ? -32.648 -14.719 17.267 1.00 35.78 334 GLU A O 1
ATOM 2590 N N . ALA A 1 335 ? -33.599 -12.726 16.886 1.00 35.62 335 ALA A N 1
ATOM 2591 C CA . ALA A 1 335 ? -32.499 -12.227 16.049 1.00 35.62 335 ALA A CA 1
ATOM 2592 C C . ALA A 1 335 ? -31.190 -12.047 16.843 1.00 35.62 335 ALA A C 1
ATOM 2594 O O . ALA A 1 335 ? -30.116 -12.403 16.362 1.00 35.62 335 ALA A O 1
ATOM 2595 N N . ARG A 1 336 ? -31.270 -11.606 18.107 1.00 37.38 336 ARG A N 1
ATOM 2596 C CA . ARG A 1 336 ? -30.097 -11.468 18.994 1.00 37.38 336 ARG A CA 1
ATOM 2597 C C . ARG A 1 336 ? -29.404 -12.785 19.339 1.00 37.38 336 ARG A C 1
ATOM 2599 O O . ARG A 1 336 ? -28.248 -12.756 19.752 1.00 37.38 336 ARG A O 1
ATOM 2606 N N . LEU A 1 337 ? -30.093 -13.919 19.215 1.00 32.16 337 LEU A N 1
ATOM 2607 C CA . LEU A 1 337 ? -29.547 -15.243 19.532 1.00 32.16 337 LEU A CA 1
ATOM 2608 C C . LEU A 1 337 ? -28.918 -15.945 18.314 1.00 32.16 337 LEU A C 1
ATOM 2610 O O . LEU A 1 337 ? -28.236 -16.954 18.494 1.00 32.16 337 LEU A O 1
ATOM 2614 N N . LEU A 1 338 ? -29.096 -15.402 17.101 1.00 32.72 338 LEU A N 1
ATOM 2615 C CA . LEU A 1 338 ? -28.479 -15.889 15.858 1.00 32.72 338 LEU A CA 1
ATOM 2616 C C . LEU A 1 338 ? -27.311 -15.012 15.361 1.00 32.72 338 LEU A C 1
ATOM 2618 O O . LEU A 1 338 ? -26.510 -15.489 14.561 1.00 32.72 338 LEU A O 1
ATOM 2622 N N . ASP A 1 339 ? -27.160 -13.788 15.873 1.00 35.81 339 ASP A N 1
ATOM 2623 C CA . ASP A 1 339 ? -26.088 -12.846 15.513 1.00 35.81 339 ASP A CA 1
ATOM 2624 C C . ASP A 1 339 ? -24.799 -13.066 16.329 1.00 35.81 339 ASP A C 1
ATOM 2626 O O . ASP A 1 339 ? -24.282 -12.175 17.005 1.00 35.81 339 ASP A O 1
ATOM 2630 N N . ALA A 1 340 ? -24.210 -14.257 16.221 1.00 36.09 340 ALA A N 1
ATOM 2631 C CA . ALA A 1 340 ? -22.753 -14.318 16.289 1.00 36.09 340 ALA A CA 1
ATOM 2632 C C . ALA A 1 340 ? -22.232 -13.784 14.945 1.00 36.09 340 ALA A C 1
ATOM 2634 O O . ALA A 1 340 ? -21.898 -14.565 14.057 1.00 36.09 340 ALA A O 1
ATOM 2635 N N . GLU A 1 341 ? -22.270 -12.458 14.765 1.00 47.47 341 GLU A N 1
ATOM 2636 C CA . GLU A 1 341 ? -21.712 -11.784 13.591 1.00 47.47 341 GLU A CA 1
ATOM 2637 C C . GLU A 1 341 ? -20.232 -12.176 13.483 1.00 47.47 341 GLU A C 1
ATOM 2639 O O . GLU A 1 341 ? -19.396 -11.744 14.280 1.00 47.47 341 GLU A O 1
ATOM 2644 N N . GLU A 1 342 ? -19.908 -13.081 12.553 1.00 46.56 342 GLU A N 1
ATOM 2645 C CA . GLU A 1 342 ? -18.518 -13.435 12.283 1.00 46.56 342 GLU A CA 1
ATOM 2646 C C . GLU A 1 342 ? -17.784 -12.177 11.778 1.00 46.56 342 GLU A C 1
ATOM 2648 O O . GLU A 1 342 ? -18.342 -11.419 10.984 1.00 46.56 342 GLU A O 1
ATOM 2653 N N . PRO A 1 343 ? -16.545 -11.923 12.228 1.00 51.09 343 PRO A N 1
ATOM 2654 C CA . PRO A 1 343 ? -15.786 -10.743 11.831 1.00 51.09 343 PRO A CA 1
ATOM 2655 C C . PRO A 1 343 ? -15.561 -10.674 10.314 1.00 51.09 343 PRO A C 1
ATOM 2657 O O . PRO A 1 343 ? -15.425 -11.696 9.640 1.00 51.09 343 PRO A O 1
ATOM 2660 N N . VAL A 1 344 ? -15.429 -9.452 9.790 1.00 57.41 344 VAL A N 1
ATOM 2661 C CA . VAL A 1 344 ? -15.094 -9.177 8.383 1.00 57.41 344 VAL A CA 1
ATOM 2662 C C . VAL A 1 344 ? -13.637 -9.558 8.094 1.00 57.41 344 VAL A C 1
ATOM 2664 O O . VAL A 1 344 ? -12.729 -8.726 8.129 1.00 57.41 344 VAL A O 1
ATOM 2667 N N . ALA A 1 345 ? -13.396 -10.835 7.817 1.00 59.44 345 ALA A N 1
ATOM 2668 C CA . ALA A 1 345 ? -12.102 -11.346 7.392 1.00 59.44 345 ALA A CA 1
ATOM 2669 C C . ALA A 1 345 ? -12.210 -11.988 6.006 1.00 59.44 345 ALA A C 1
ATOM 2671 O O . ALA A 1 345 ? -13.211 -12.608 5.655 1.00 59.44 345 ALA A O 1
ATOM 2672 N N . VAL A 1 346 ? -11.162 -11.832 5.202 1.00 71.69 346 VAL A N 1
ATOM 2673 C CA . VAL A 1 346 ? -11.076 -12.420 3.861 1.00 71.69 346 VAL A CA 1
ATOM 2674 C C . VAL A 1 346 ? -9.784 -13.205 3.712 1.00 71.69 346 VAL A C 1
ATOM 2676 O O . VAL A 1 346 ? -8.759 -12.856 4.292 1.00 71.69 346 VAL A O 1
ATOM 2679 N N . ALA A 1 347 ? -9.794 -14.265 2.909 1.00 61.25 347 ALA A N 1
ATOM 2680 C CA . ALA A 1 347 ? -8.544 -14.867 2.470 1.00 61.25 347 ALA A CA 1
ATOM 2681 C C . ALA A 1 347 ? -7.933 -13.982 1.378 1.00 61.25 347 ALA A C 1
ATOM 2683 O O . ALA A 1 347 ? -8.553 -13.755 0.339 1.00 61.25 347 ALA A O 1
ATOM 2684 N N . LEU A 1 348 ? -6.716 -13.493 1.610 1.00 66.94 348 LEU A N 1
ATOM 2685 C CA . LEU A 1 348 ? -5.961 -12.732 0.624 1.00 66.94 348 LEU A CA 1
ATOM 2686 C C . LEU A 1 348 ? -4.913 -13.614 -0.029 1.00 66.94 348 LEU A C 1
ATOM 2688 O O . LEU A 1 348 ? -4.210 -14.381 0.634 1.00 66.94 348 LEU A O 1
ATOM 2692 N N . ARG A 1 349 ? -4.786 -13.447 -1.341 1.00 63.16 349 ARG A N 1
ATOM 2693 C CA . ARG A 1 349 ? -3.685 -13.975 -2.130 1.00 63.16 349 ARG A CA 1
ATOM 2694 C C . ARG A 1 349 ? -3.222 -12.892 -3.087 1.00 63.16 349 ARG A C 1
ATOM 2696 O O . ARG A 1 349 ? -3.991 -12.462 -3.940 1.00 63.16 349 ARG A O 1
ATOM 2703 N N . TRP A 1 350 ? -1.960 -12.519 -2.960 1.00 59.19 350 TRP A N 1
ATOM 2704 C CA . TRP A 1 350 ? -1.238 -11.740 -3.949 1.00 59.19 350 TRP A CA 1
ATOM 2705 C C . TRP A 1 350 ? -0.174 -12.638 -4.573 1.00 59.19 350 TRP A C 1
ATOM 2707 O O . TRP A 1 350 ? 0.631 -13.237 -3.850 1.00 59.19 350 TRP A O 1
ATOM 2717 N N . CYS A 1 351 ? -0.237 -12.784 -5.894 1.00 41.34 351 CYS A N 1
ATOM 2718 C CA . CYS A 1 351 ? 0.709 -13.584 -6.666 1.00 41.34 351 CYS A CA 1
ATOM 2719 C C . CYS A 1 351 ? 1.913 -12.741 -7.067 1.00 41.34 351 CYS A C 1
ATOM 2721 O O . CYS A 1 351 ? 1.684 -11.603 -7.533 1.00 41.34 351 CYS A O 1
#

Secondary structure (DSSP, 8-state):
----------SGGGTHHHHHS-HHHHHHHGGG--S------PPPTTSSSS-STT----EEEEEESTTSTT-SS-EEEEEE--TTSSSEEE-TTSS-BTTTTB-GGG----HHHH---TT---SS--S--TTHHHHHTSEEEEEEEE-HHHHHHHHT----TTTT-EE-HHHHHHHHHHTTPPP-TT-EEEE--SHHHHHHT--HHHHHHHHTT--B-EE--SHHHHHHHHHHT-SEEEESSSSSB-BS-EETTEE--GGG-HHHIIIIIII---EEES---HHHHHHHHHHTT---------PPPPPPP---------------HHHHHHHHHHHTTT------EEEEEE-